Protein AF-A0A7H8N3I0-F1 (afdb_monomer_lite)

Foldseek 3Di:
DQQWFKWFPDPVAFDAAPVRAGDAQQKKWKFPDQDPPTDTFQQKAAPVGHGDRIFTAHRRRGTHMITGHRPNDQWMWIDSPHGTDIIGGPCVVVVVVVCVPDPCNPCPVVVVCVVCPQLDDDVPDDDDDPPPDDSDDDDFDDDDDDDVVAFWPDKAWDPDADPVRHTAIWTAGDPVDGDTDHDDDDGPDDLADDPPDDQAAWSDFDADDDPPGDGQWTAGNVRDIDHPDDDDDPPPPPADEAEECDDDPDDDVNHHYDHDDD

Radius of gyration: 41.06 Å; chains: 1; bounding box: 87×47×114 Å

Structure (mmCIF, N/CA/C/O backbone):
data_AF-A0A7H8N3I0-F1
#
_entry.id   AF-A0A7H8N3I0-F1
#
loop_
_atom_site.group_PDB
_atom_site.id
_atom_site.type_symbol
_atom_site.label_atom_id
_atom_site.label_alt_id
_atom_site.label_comp_id
_atom_site.label_asym_id
_atom_site.label_entity_id
_atom_site.label_seq_id
_atom_site.pdbx_PDB_ins_code
_atom_site.Cartn_x
_atom_site.Cartn_y
_atom_site.Cartn_z
_atom_site.occupancy
_atom_site.B_iso_or_equiv
_atom_site.auth_seq_id
_atom_site.auth_comp_id
_atom_site.auth_asym_id
_atom_site.auth_atom_id
_atom_site.pdbx_PDB_model_num
ATOM 1 N N . MET A 1 1 ? -0.220 2.541 28.110 1.00 49.94 1 MET A N 1
ATOM 2 C CA . MET A 1 1 ? -0.997 1.500 28.812 1.00 49.94 1 MET A CA 1
ATOM 3 C C . MET A 1 1 ? -1.271 0.425 27.781 1.00 49.94 1 MET A C 1
ATOM 5 O O . MET A 1 1 ? -1.518 0.805 26.646 1.00 49.94 1 MET A O 1
ATOM 9 N N . ALA A 1 2 ? -1.130 -0.860 28.112 1.00 55.31 2 ALA A N 1
ATOM 10 C CA . ALA A 1 2 ? -1.587 -1.934 27.220 1.00 55.31 2 ALA A CA 1
ATOM 11 C C . ALA A 1 2 ? -3.051 -1.679 26.803 1.00 55.31 2 ALA A C 1
ATOM 13 O O . ALA A 1 2 ? -3.742 -0.989 27.554 1.00 55.31 2 ALA A O 1
ATOM 14 N N . ASP A 1 3 ? -3.484 -2.189 25.645 1.00 79.94 3 ASP A N 1
ATOM 15 C CA . ASP A 1 3 ? -4.828 -2.024 25.051 1.00 79.94 3 ASP A CA 1
ATOM 16 C C . ASP A 1 3 ? -5.951 -2.506 25.996 1.00 79.94 3 ASP A C 1
ATOM 18 O O . ASP A 1 3 ? -6.555 -3.560 25.815 1.00 79.94 3 ASP A O 1
ATOM 22 N N . ARG A 1 4 ? -6.224 -1.743 27.056 1.00 90.88 4 ARG A N 1
ATOM 23 C CA . ARG A 1 4 ? -7.336 -1.954 27.977 1.00 90.88 4 ARG A CA 1
ATOM 24 C C . ARG A 1 4 ? -8.470 -1.046 27.549 1.00 90.88 4 ARG A C 1
ATOM 26 O O . ARG A 1 4 ? -8.293 0.159 27.389 1.00 90.88 4 ARG A O 1
ATOM 33 N N . ASN A 1 5 ? -9.644 -1.634 27.398 1.00 92.31 5 ASN A N 1
ATOM 34 C CA . ASN A 1 5 ? -10.867 -0.899 27.128 1.00 92.31 5 ASN A CA 1
ATOM 35 C C . ASN A 1 5 ? -11.529 -0.466 28.443 1.00 92.31 5 ASN A C 1
ATOM 37 O O . ASN A 1 5 ? -11.451 -1.187 29.442 1.00 92.31 5 ASN A O 1
ATOM 41 N N . LEU A 1 6 ? -12.179 0.701 28.438 1.00 93.56 6 LEU A N 1
ATOM 42 C CA . LEU A 1 6 ? -12.948 1.184 29.586 1.00 93.56 6 LEU A CA 1
ATOM 43 C C . LEU A 1 6 ? -14.370 0.614 29.530 1.00 93.56 6 LEU A C 1
ATOM 45 O O . LEU A 1 6 ? -14.984 0.571 28.459 1.00 93.56 6 LEU A O 1
ATOM 49 N N . PHE A 1 7 ? -14.879 0.193 30.682 1.00 95.06 7 PHE A N 1
ATOM 50 C CA . PHE A 1 7 ? -16.223 -0.340 30.894 1.00 95.06 7 PHE A CA 1
ATOM 51 C C .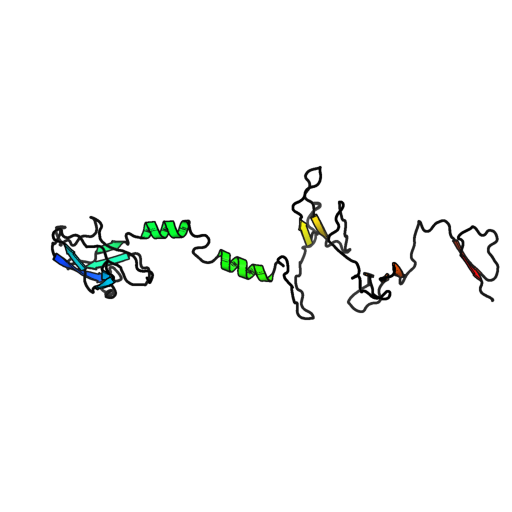 PHE A 1 7 ? -16.873 0.354 32.092 1.00 95.06 7 PHE A C 1
ATOM 53 O O . PHE A 1 7 ? -16.176 0.925 32.931 1.00 95.06 7 PHE A O 1
ATOM 60 N N . GLY A 1 8 ? -18.199 0.265 32.202 1.00 92.81 8 GLY A N 1
ATOM 61 C CA . GLY A 1 8 ? -18.935 0.853 33.319 1.00 92.81 8 GLY A CA 1
ATOM 62 C C . GLY A 1 8 ? -19.053 2.376 33.236 1.00 92.81 8 GLY A C 1
ATOM 63 O O . GLY A 1 8 ? -18.619 3.023 32.278 1.00 92.81 8 GLY A O 1
ATOM 64 N N . GLY A 1 9 ? -19.633 2.965 34.281 1.00 88.75 9 GLY A N 1
ATOM 65 C CA . GLY A 1 9 ? -19.794 4.411 34.400 1.00 88.75 9 GLY A CA 1
ATOM 66 C C . GLY A 1 9 ? -20.964 5.000 33.616 1.00 88.75 9 GLY A C 1
ATOM 67 O O . GLY A 1 9 ? -21.181 6.211 33.694 1.00 88.75 9 GLY A O 1
ATOM 68 N N . THR A 1 10 ? -21.736 4.190 32.884 1.00 88.12 10 THR A N 1
ATOM 69 C CA . THR A 1 10 ? -22.968 4.648 32.236 1.00 88.12 10 THR A CA 1
ATOM 70 C C . THR A 1 10 ? -24.202 4.293 33.075 1.00 88.12 10 THR A C 1
ATOM 72 O O . THR A 1 10 ? -24.177 3.340 33.853 1.00 88.12 10 THR A O 1
ATOM 75 N N . PRO A 1 11 ? -25.334 5.006 32.916 1.00 85.31 11 PRO A N 1
ATOM 76 C CA . PRO A 1 11 ? -26.574 4.684 33.631 1.00 85.31 11 PRO A CA 1
ATOM 77 C C . PRO A 1 11 ? -27.169 3.299 33.329 1.00 85.31 11 PRO A C 1
ATOM 79 O O . PRO A 1 11 ? -28.118 2.909 34.012 1.00 85.31 11 PRO A O 1
ATOM 82 N N . ALA A 1 12 ? -26.664 2.611 32.298 1.00 86.75 12 ALA A N 1
ATOM 83 C CA . ALA A 1 12 ? -27.065 1.264 31.901 1.00 86.75 12 ALA A CA 1
ATOM 84 C C . ALA A 1 12 ? -26.205 0.167 32.557 1.00 86.75 12 ALA A C 1
ATOM 86 O O . ALA A 1 12 ? -26.605 -0.993 32.553 1.00 86.75 12 ALA A O 1
ATOM 87 N N . ASP A 1 13 ? -25.057 0.522 33.140 1.00 92.19 13 ASP A N 1
ATOM 88 C CA . ASP A 1 13 ? -24.141 -0.429 33.769 1.00 92.19 13 ASP A CA 1
ATOM 89 C C . ASP A 1 13 ? -24.498 -0.564 35.251 1.00 92.19 13 ASP A C 1
ATOM 91 O O . ASP A 1 13 ? -23.979 0.156 36.107 1.00 92.19 13 ASP A O 1
ATOM 95 N N . VAL A 1 14 ? -25.445 -1.448 35.554 1.00 92.25 14 VAL A N 1
ATOM 96 C CA . VAL A 1 14 ? -26.049 -1.563 36.886 1.00 92.25 14 VAL A CA 1
ATOM 97 C C . VAL A 1 14 ? -26.010 -2.989 37.422 1.00 92.25 14 VAL A C 1
ATOM 99 O O . VAL A 1 14 ? -26.071 -3.959 36.670 1.00 92.25 14 VAL A O 1
ATOM 102 N N . ALA A 1 15 ? -25.925 -3.106 38.745 1.00 92.88 15 ALA A N 1
ATOM 103 C CA . ALA A 1 15 ? -26.217 -4.345 39.448 1.00 92.88 15 ALA A CA 1
ATOM 104 C C . ALA A 1 15 ? -27.725 -4.427 39.680 1.00 92.88 15 ALA A C 1
ATOM 106 O O . ALA A 1 15 ? -28.295 -3.551 40.333 1.00 92.88 15 ALA A O 1
ATOM 107 N N . GLU A 1 16 ? -28.367 -5.474 39.173 1.00 91.06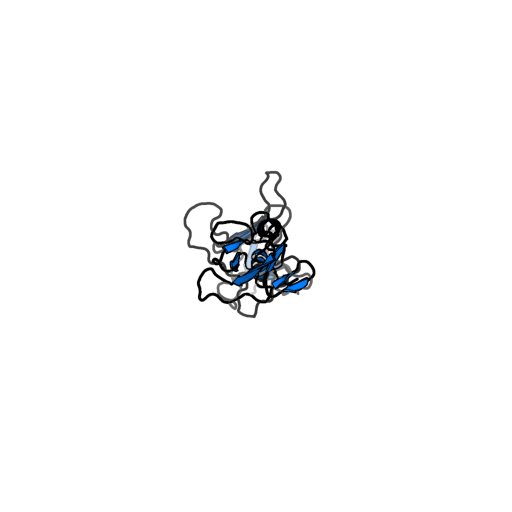 16 GLU A N 1
ATOM 108 C CA . GLU A 1 16 ? -29.805 -5.708 39.317 1.00 91.06 16 GLU A CA 1
ATOM 109 C C . GLU A 1 16 ? -30.072 -7.093 39.906 1.00 91.06 16 GLU A C 1
ATOM 111 O O . GLU A 1 16 ? -29.262 -8.008 39.768 1.00 91.06 16 GLU A O 1
ATOM 116 N N . ASN A 1 17 ? -31.206 -7.236 40.593 1.00 89.19 17 ASN A N 1
ATOM 117 C CA . ASN A 1 17 ? -31.710 -8.530 41.045 1.00 89.19 17 ASN A CA 1
ATOM 118 C C . ASN A 1 17 ? -32.698 -9.142 40.030 1.00 89.19 17 ASN A C 1
ATOM 120 O O . ASN A 1 17 ? -33.019 -8.531 39.014 1.00 89.19 17 ASN A O 1
ATOM 124 N N . GLU A 1 18 ? -33.244 -10.325 40.330 1.00 87.50 18 GLU A N 1
ATOM 125 C CA . GLU A 1 18 ? -34.192 -11.044 39.455 1.00 87.50 18 GLU A CA 1
ATOM 126 C C . GLU A 1 18 ? -3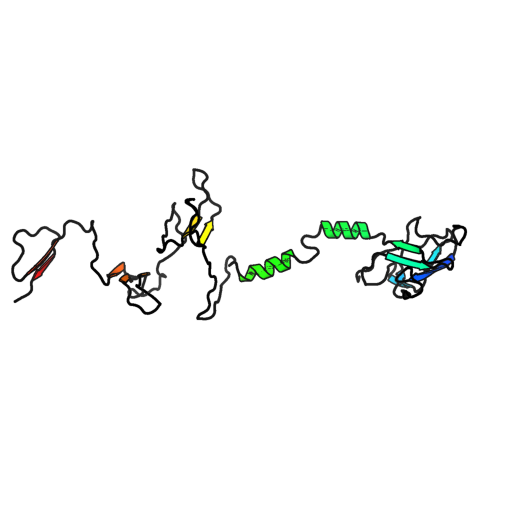5.465 -10.240 39.131 1.00 87.50 18 GLU A C 1
ATOM 128 O O . GLU A 1 18 ? -36.135 -10.503 38.136 1.00 87.50 18 GLU A O 1
ATOM 133 N N . ALA A 1 19 ? -35.804 -9.247 39.959 1.00 89.00 19 ALA A N 1
ATOM 134 C CA . ALA A 1 19 ? -36.950 -8.364 39.762 1.00 89.00 19 ALA A CA 1
ATOM 135 C C . ALA A 1 19 ? -36.608 -7.084 38.969 1.00 89.00 19 ALA A C 1
ATOM 137 O O . ALA A 1 19 ? -37.471 -6.216 38.830 1.00 89.00 19 ALA A O 1
ATOM 138 N N . GLY A 1 20 ? -35.368 -6.934 38.485 1.00 85.75 20 GLY A N 1
ATOM 139 C CA . GLY A 1 20 ? -34.885 -5.728 37.802 1.00 85.75 20 GLY A CA 1
ATOM 140 C C . GLY A 1 20 ? -34.690 -4.530 38.738 1.00 85.75 20 GLY A C 1
ATOM 141 O O . GLY A 1 20 ? -34.668 -3.382 38.299 1.00 85.75 20 GLY A O 1
ATOM 142 N N . VAL A 1 21 ? -34.601 -4.765 40.051 1.00 91.19 21 VAL A N 1
ATOM 143 C CA . VAL A 1 21 ? -34.346 -3.707 41.034 1.00 91.19 21 VAL A CA 1
ATOM 144 C C . VAL A 1 21 ? -32.845 -3.559 41.221 1.00 91.19 21 VAL A C 1
ATOM 146 O O . VAL A 1 21 ? -32.141 -4.544 41.448 1.00 91.19 21 VAL A O 1
ATOM 149 N N . ARG A 1 22 ? -32.368 -2.313 41.180 1.00 92.31 22 ARG A N 1
ATOM 150 C CA . ARG A 1 22 ? -30.960 -1.986 41.407 1.00 92.31 22 ARG A CA 1
ATOM 151 C C . ARG A 1 22 ? -30.507 -2.384 42.809 1.00 92.31 22 ARG A C 1
ATOM 153 O O . ARG A 1 22 ? -31.185 -2.087 43.793 1.00 92.31 22 ARG A O 1
ATOM 160 N N . VAL A 1 23 ? -29.337 -3.005 42.896 1.00 93.50 23 VAL A N 1
ATOM 161 C CA . VAL A 1 23 ? -28.759 -3.521 44.138 1.00 93.50 23 VAL A CA 1
ATOM 162 C C . VAL A 1 23 ? -27.555 -2.673 44.529 1.00 93.50 23 VAL A C 1
ATOM 164 O O . VAL A 1 23 ? -26.465 -2.809 43.975 1.00 93.50 23 VAL A O 1
ATOM 167 N N . ALA A 1 24 ? -27.754 -1.790 45.507 1.00 94.56 24 ALA A N 1
ATOM 168 C CA . ALA A 1 24 ? -26.667 -1.012 46.087 1.00 94.56 24 ALA A CA 1
ATOM 169 C C . ALA A 1 24 ? -25.640 -1.932 46.767 1.00 94.56 24 ALA A C 1
ATOM 171 O O . ALA A 1 24 ? -26.020 -2.843 47.505 1.00 94.56 24 ALA A O 1
ATOM 172 N N . GLY A 1 25 ? -24.346 -1.704 46.521 1.00 94.25 25 GLY A N 1
ATOM 173 C CA . GLY A 1 25 ? -23.274 -2.546 47.068 1.00 94.25 25 GLY A CA 1
ATOM 174 C C . GLY A 1 25 ? -23.206 -3.961 46.483 1.00 94.25 25 GLY A C 1
ATOM 175 O O . GLY A 1 25 ? -22.492 -4.802 47.027 1.00 94.25 25 GLY A O 1
ATOM 176 N N . GLY A 1 26 ? -23.943 -4.245 45.401 1.00 93.69 26 GLY A N 1
ATOM 177 C CA . GLY A 1 26 ? -23.901 -5.537 44.719 1.00 93.69 26 GLY A CA 1
ATOM 178 C C . GLY A 1 26 ? -22.484 -5.875 44.255 1.00 93.69 26 GLY A C 1
ATOM 179 O O . GLY A 1 26 ? -21.819 -5.042 43.636 1.00 93.69 26 GLY A O 1
ATOM 180 N N . VAL A 1 27 ? -22.025 -7.090 44.561 1.00 95.38 27 VAL A N 1
ATOM 181 C CA . VAL A 1 27 ? -20.696 -7.582 44.175 1.00 95.38 27 VAL A CA 1
ATOM 182 C C . VAL A 1 27 ? -20.828 -8.433 42.921 1.00 95.38 27 VAL A C 1
ATOM 184 O O . VAL A 1 27 ? -21.593 -9.394 42.910 1.00 95.38 27 VAL A O 1
ATOM 187 N N . GLY A 1 28 ? -20.097 -8.063 41.873 1.00 94.56 28 GLY A N 1
ATOM 188 C CA . GLY A 1 28 ? -20.135 -8.718 40.572 1.00 94.56 28 GLY A CA 1
ATOM 189 C C . GLY A 1 28 ? -18.813 -9.381 40.210 1.00 94.56 28 GLY A C 1
ATOM 190 O O . GLY A 1 28 ? -17.749 -8.776 40.366 1.00 94.56 28 GLY A O 1
ATOM 191 N N . LEU A 1 29 ? -18.880 -10.603 39.682 1.00 96.12 29 LEU A N 1
ATOM 192 C CA . LEU A 1 29 ? -17.734 -11.279 39.066 1.00 96.12 29 LEU A CA 1
ATOM 193 C C . LEU A 1 29 ? -17.781 -11.104 37.550 1.00 96.12 29 LEU A C 1
ATOM 195 O O . LEU A 1 29 ? -18.860 -11.096 36.957 1.00 96.12 29 LEU A O 1
ATOM 199 N N . VAL A 1 30 ? -16.613 -10.963 36.928 1.00 96.12 30 VAL A N 1
ATOM 200 C CA . VAL A 1 30 ? -16.490 -10.704 35.490 1.00 96.12 30 VAL A CA 1
ATOM 201 C C . VAL A 1 30 ? -16.048 -11.966 34.758 1.00 96.12 30 VAL A C 1
ATOM 203 O O . VAL A 1 30 ? -15.191 -12.698 35.241 1.00 96.12 30 VAL A O 1
ATOM 206 N N . TRP A 1 31 ? -16.611 -12.197 33.580 1.00 96.75 31 TRP A N 1
ATOM 207 C CA . TRP A 1 31 ? -16.485 -13.414 32.789 1.00 96.75 31 TRP A CA 1
ATOM 208 C C . TRP A 1 31 ? -16.204 -13.095 31.321 1.00 96.75 31 TRP A C 1
ATOM 210 O O . TRP A 1 31 ? -16.578 -12.032 30.812 1.00 96.75 31 TRP A O 1
ATOM 220 N N . GLU A 1 32 ? -15.562 -14.038 30.630 1.00 94.75 32 GLU A N 1
ATOM 221 C CA . GLU A 1 32 ? -15.223 -13.906 29.205 1.00 94.75 32 GLU A CA 1
ATOM 222 C C . GLU A 1 32 ? -16.410 -14.099 28.259 1.00 94.75 32 GLU A C 1
ATOM 224 O O . GLU A 1 32 ? -16.330 -13.696 27.102 1.00 94.75 32 GLU A O 1
ATOM 229 N N . GLY A 1 33 ? -17.493 -14.713 28.738 1.00 95.00 33 GLY A N 1
ATOM 230 C CA . GLY A 1 33 ? -18.635 -15.112 27.923 1.00 95.00 33 GLY A CA 1
ATOM 231 C C . GLY A 1 33 ? -19.900 -15.372 28.748 1.00 95.00 33 GLY A C 1
ATOM 232 O O . GLY A 1 33 ? -19.842 -15.450 29.984 1.00 95.00 33 GLY A O 1
ATOM 233 N N . PRO A 1 34 ? -21.064 -15.492 28.086 1.00 94.81 34 PRO A N 1
ATOM 234 C CA . PRO A 1 34 ? -22.338 -15.754 28.748 1.00 94.81 34 PRO A CA 1
ATOM 235 C C . PRO A 1 34 ? -22.492 -17.205 29.221 1.00 94.81 34 PRO A C 1
ATOM 237 O O . PRO A 1 34 ? -23.356 -17.468 30.049 1.00 94.81 34 PRO A O 1
ATOM 240 N N . GLU A 1 35 ? -21.708 -18.146 28.691 1.00 94.69 35 GLU A N 1
ATOM 241 C CA . GLU A 1 35 ? -21.874 -19.578 28.942 1.00 94.69 35 GLU A CA 1
ATOM 242 C C . GLU A 1 35 ? -21.287 -19.991 30.289 1.00 94.69 35 GLU A C 1
ATOM 244 O O . GLU A 1 35 ? -20.200 -19.547 30.640 1.00 94.69 35 GLU A O 1
ATOM 249 N N . ASP A 1 36 ? -21.902 -20.934 31.001 1.00 89.31 36 ASP A N 1
ATOM 250 C CA . ASP A 1 36 ? -21.417 -21.402 32.313 1.00 89.31 36 ASP A CA 1
ATOM 251 C C . ASP A 1 36 ? -19.951 -21.879 32.312 1.00 89.31 36 ASP A C 1
ATOM 253 O O . ASP A 1 36 ? -19.278 -21.822 33.339 1.00 89.31 36 ASP A O 1
ATOM 257 N N . THR A 1 37 ? -19.436 -22.308 31.155 1.00 93.56 37 THR A N 1
ATOM 258 C CA . THR A 1 37 ? -18.044 -22.741 30.960 1.00 93.56 37 THR A CA 1
ATOM 259 C C . THR A 1 37 ? -17.044 -21.603 30.757 1.00 93.56 37 THR A C 1
ATOM 261 O O . THR A 1 37 ? -15.854 -21.885 30.652 1.00 93.56 37 THR A O 1
ATOM 264 N N . ALA A 1 38 ? -17.488 -20.348 30.628 1.00 94.00 38 ALA A N 1
ATOM 265 C CA . ALA A 1 38 ? -16.576 -19.232 30.398 1.00 94.00 38 ALA A CA 1
ATOM 266 C C . ALA A 1 38 ? -15.665 -19.004 31.608 1.00 94.00 38 ALA A C 1
ATOM 268 O O . ALA A 1 38 ? -16.068 -19.201 32.757 1.00 94.00 38 ALA A O 1
ATOM 269 N N . GLU A 1 39 ? -14.444 -18.558 31.339 1.00 95.44 39 GLU A N 1
ATOM 270 C CA . GLU A 1 39 ? -13.462 -18.290 32.380 1.00 95.44 39 GLU A CA 1
ATOM 271 C C . GLU A 1 39 ? -13.750 -16.959 33.082 1.00 95.44 39 GLU A C 1
ATOM 273 O O . GLU A 1 39 ? -14.335 -16.024 32.519 1.00 95.44 39 GLU A O 1
ATOM 278 N N . GLN A 1 40 ? -13.363 -16.882 34.352 1.00 95.06 40 GLN A N 1
ATOM 279 C CA . GLN A 1 40 ? -13.469 -15.647 35.111 1.00 95.06 40 GLN A CA 1
ATOM 280 C C . GLN A 1 40 ? -12.312 -14.717 34.733 1.00 95.06 40 GLN A C 1
ATOM 282 O O . GLN A 1 40 ? -11.144 -15.096 34.796 1.00 95.06 40 GLN A O 1
ATOM 287 N N . VAL A 1 41 ? -12.632 -13.467 34.414 1.00 95.38 41 VAL A N 1
ATOM 288 C CA . VAL A 1 41 ? -11.645 -12.412 34.184 1.00 95.38 41 VAL A CA 1
ATOM 289 C C . VAL A 1 41 ? -11.254 -11.803 35.525 1.00 95.38 41 VAL A C 1
ATOM 291 O O . VAL A 1 41 ? -12.055 -11.124 36.165 1.00 95.38 41 VAL A O 1
ATOM 294 N N . THR A 1 42 ? -10.008 -12.015 35.944 1.00 94.62 42 THR A N 1
ATOM 295 C CA . THR A 1 42 ? -9.474 -11.471 37.207 1.00 94.62 42 THR A CA 1
ATOM 296 C C . THR A 1 42 ? -8.492 -10.317 37.016 1.00 94.62 42 THR A C 1
ATOM 298 O O . THR A 1 42 ? -8.146 -9.655 37.989 1.00 94.62 42 THR A O 1
ATOM 301 N N . ASP A 1 43 ? -8.016 -10.079 35.790 1.00 93.62 43 ASP A N 1
ATOM 302 C CA . ASP A 1 43 ? -7.088 -8.988 35.464 1.00 93.62 43 ASP A CA 1
ATOM 303 C C . ASP A 1 43 ? -7.850 -7.700 35.115 1.00 93.62 43 ASP A C 1
ATOM 305 O O . ASP A 1 43 ? -7.902 -7.261 33.962 1.00 93.62 43 ASP A O 1
ATOM 309 N N . LEU A 1 44 ? -8.476 -7.110 36.131 1.00 94.75 44 LEU A N 1
ATOM 310 C CA . LEU A 1 44 ? -9.207 -5.850 36.032 1.00 94.75 44 LEU A CA 1
ATOM 311 C C . LEU A 1 44 ? -8.494 -4.769 36.835 1.00 94.75 44 LEU A C 1
ATOM 313 O O . LEU A 1 44 ? -7.759 -5.049 37.784 1.00 94.75 44 LEU A O 1
ATOM 317 N N . VAL A 1 45 ? -8.721 -3.513 36.463 1.00 95.88 45 VAL A N 1
ATOM 318 C CA . VAL A 1 45 ? -8.059 -2.373 37.096 1.00 95.88 45 VAL A CA 1
ATOM 319 C C . VAL A 1 45 ? -9.058 -1.232 37.272 1.00 95.88 45 VAL A C 1
ATOM 321 O O . VAL A 1 45 ? -9.847 -0.955 36.374 1.00 95.88 45 VAL A O 1
ATOM 324 N N . ASP A 1 46 ? -9.047 -0.554 38.416 1.00 94.56 46 ASP A N 1
ATOM 325 C CA . ASP A 1 46 ? -9.838 0.662 38.611 1.00 94.56 46 ASP A CA 1
ATOM 326 C C . ASP A 1 46 ? -9.316 1.829 37.745 1.00 94.56 46 ASP A C 1
ATOM 328 O O . ASP A 1 46 ? -8.241 1.764 37.144 1.00 94.56 46 ASP A O 1
ATOM 332 N N . VAL A 1 47 ? -10.052 2.943 37.688 1.00 92.56 47 VAL A N 1
ATOM 333 C CA . VAL A 1 47 ? -9.635 4.135 36.916 1.00 92.56 47 VAL A CA 1
ATOM 334 C C . VAL A 1 47 ? -8.292 4.736 37.347 1.00 92.56 47 VAL A C 1
ATOM 336 O O . VAL A 1 47 ? -7.687 5.473 36.569 1.00 92.56 47 VAL A O 1
ATOM 339 N N . SER A 1 48 ? -7.821 4.430 38.557 1.00 93.75 48 SER A N 1
ATOM 340 C CA . SER A 1 48 ? -6.557 4.922 39.114 1.00 93.75 48 SER A CA 1
ATOM 341 C C . SER A 1 48 ? -5.371 4.001 38.812 1.00 93.75 48 SER A C 1
ATOM 343 O O . SER A 1 48 ? -4.233 4.367 39.106 1.00 93.75 48 SER A O 1
ATOM 345 N N . GLY A 1 49 ? -5.601 2.823 38.225 1.00 90.94 49 GLY A N 1
ATOM 346 C CA . GLY A 1 49 ? -4.551 1.841 37.968 1.00 90.94 49 GLY A CA 1
ATOM 347 C C . GLY A 1 49 ? -4.411 0.760 39.049 1.00 90.94 49 GLY A C 1
ATOM 348 O O . GLY A 1 49 ? -3.485 -0.047 38.969 1.00 90.94 49 GLY A O 1
ATOM 349 N N . THR A 1 50 ? -5.299 0.715 40.046 1.00 95.00 50 THR A N 1
ATOM 350 C CA . THR A 1 50 ? -5.274 -0.296 41.112 1.00 95.00 50 THR A CA 1
ATOM 351 C C . THR A 1 50 ? -5.926 -1.592 40.633 1.00 95.00 50 THR A C 1
ATOM 353 O O . THR A 1 50 ? -7.063 -1.548 40.163 1.00 95.00 50 THR A O 1
ATOM 356 N N . PRO A 1 51 ? -5.274 -2.759 40.772 1.00 95.50 51 PRO A N 1
ATOM 357 C CA . PRO A 1 51 ? -5.897 -4.037 40.446 1.00 95.50 51 PRO A CA 1
ATOM 358 C C . PRO A 1 51 ? -7.164 -4.295 41.269 1.00 95.50 51 PRO A C 1
ATOM 360 O O . PRO A 1 51 ? -7.174 -4.097 42.485 1.00 95.50 51 PRO A O 1
ATOM 363 N N . ILE A 1 52 ? -8.207 -4.790 40.607 1.00 95.44 52 ILE A N 1
ATOM 364 C CA . ILE A 1 52 ? -9.463 -5.241 41.216 1.00 95.44 52 ILE A CA 1
ATOM 365 C C . ILE A 1 52 ? -9.800 -6.639 40.687 1.00 95.44 52 ILE A C 1
ATOM 367 O O . ILE A 1 52 ? -9.452 -6.986 39.565 1.00 95.44 52 ILE A O 1
ATOM 371 N N . THR A 1 53 ? -10.476 -7.460 41.487 1.00 92.19 53 THR A N 1
ATOM 372 C CA . THR A 1 53 ? -10.877 -8.831 41.099 1.00 92.19 53 THR A CA 1
ATOM 373 C C . THR A 1 53 ? -12.391 -9.019 41.039 1.00 92.19 53 THR A C 1
ATOM 375 O O . THR A 1 53 ? -12.878 -10.043 40.564 1.00 92.19 53 THR A O 1
ATOM 378 N N . GLN A 1 54 ? -13.133 -8.026 41.523 1.00 92.94 54 GLN A N 1
ATOM 379 C CA . GLN A 1 54 ? -14.587 -7.986 41.559 1.00 92.94 54 GLN A CA 1
ATOM 380 C C . GLN A 1 54 ? -15.049 -6.541 41.390 1.00 92.94 54 GLN A C 1
ATOM 382 O O . GLN A 1 54 ? -14.330 -5.601 41.741 1.00 92.94 54 GLN A O 1
ATOM 387 N N . LEU A 1 55 ? -16.260 -6.377 40.879 1.00 94.94 55 LEU A N 1
ATOM 388 C CA . LEU A 1 55 ? -16.914 -5.084 40.758 1.00 94.94 55 LEU A CA 1
ATOM 389 C C . LEU A 1 55 ? -17.839 -4.878 41.952 1.00 94.94 55 LEU A C 1
ATOM 391 O O . LEU A 1 55 ? -18.459 -5.826 42.427 1.00 94.94 55 LEU A O 1
ATOM 395 N N . VAL A 1 56 ? -17.946 -3.642 42.427 1.00 95.19 56 VAL A N 1
ATOM 396 C CA . VAL A 1 56 ? -18.882 -3.277 43.493 1.00 95.19 56 VAL A CA 1
ATOM 397 C C . VAL A 1 56 ? -19.725 -2.117 42.996 1.00 95.19 56 VAL A C 1
ATOM 399 O O . VAL A 1 56 ? -19.186 -1.081 42.602 1.00 95.19 56 VAL A O 1
ATOM 402 N N . ALA A 1 57 ? -21.040 -2.307 42.981 1.00 94.25 57 ALA A N 1
ATOM 403 C CA . ALA A 1 57 ? -21.973 -1.255 42.618 1.00 94.25 57 ALA A CA 1
ATOM 404 C C . ALA A 1 57 ? -22.067 -0.197 43.728 1.00 94.25 57 ALA A C 1
ATOM 406 O O . ALA A 1 57 ? -21.990 -0.512 44.917 1.00 94.25 57 ALA A O 1
ATOM 407 N N . ASP A 1 58 ? -22.249 1.061 43.342 1.00 92.94 58 ASP A N 1
ATOM 408 C CA . ASP A 1 58 ? -22.382 2.180 44.272 1.00 92.94 58 ASP A CA 1
ATOM 409 C C . ASP A 1 58 ? -23.729 2.170 45.030 1.00 92.94 58 ASP A C 1
ATOM 411 O O . ASP A 1 58 ? -24.543 1.250 44.914 1.00 92.94 58 ASP A O 1
ATOM 415 N N . GLU A 1 59 ? -24.000 3.222 45.809 1.00 94.19 59 GLU A N 1
ATOM 416 C CA . GLU A 1 59 ? -25.255 3.387 46.563 1.00 94.19 59 GLU A CA 1
ATOM 417 C C . GLU A 1 59 ? -26.516 3.430 45.679 1.00 94.19 59 GLU A C 1
ATOM 419 O O . GLU A 1 59 ? -27.633 3.276 46.172 1.00 94.19 59 GLU A O 1
ATOM 424 N N . ARG A 1 60 ? -26.360 3.649 44.371 1.00 91.81 60 ARG A N 1
ATOM 425 C CA . ARG A 1 60 ? -27.440 3.693 43.378 1.00 91.81 60 ARG A CA 1
ATOM 426 C C . ARG A 1 60 ? -27.524 2.403 42.562 1.00 91.81 60 ARG A C 1
ATOM 428 O O . ARG A 1 60 ? -28.355 2.332 41.652 1.00 91.81 60 ARG A O 1
ATOM 435 N N . GLY A 1 61 ? -26.682 1.415 42.865 1.00 92.25 61 GLY A N 1
ATOM 436 C CA . GLY A 1 61 ? -26.551 0.175 42.109 1.00 92.25 61 GLY A CA 1
ATOM 437 C C . GLY A 1 61 ? -25.876 0.362 40.749 1.00 92.25 61 GLY A C 1
ATOM 438 O O . GLY A 1 61 ? -26.077 -0.469 39.871 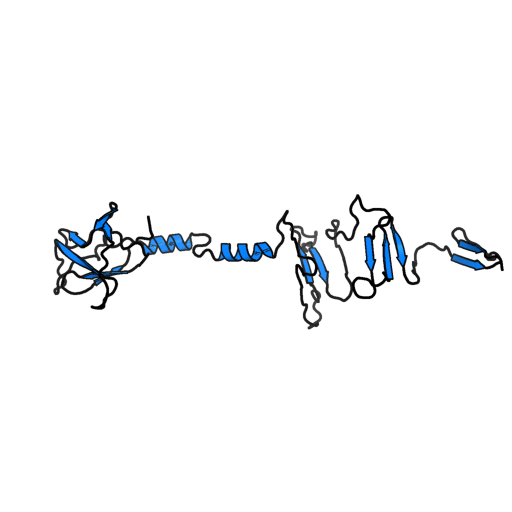1.00 92.25 61 GLY A O 1
ATOM 439 N N . VAL A 1 62 ? -25.117 1.443 40.546 1.00 94.25 62 VAL A N 1
ATOM 440 C CA . VAL A 1 62 ? -24.380 1.729 39.305 1.00 94.25 62 VAL A CA 1
ATOM 441 C C . VAL A 1 62 ? -22.933 1.273 39.450 1.00 94.25 62 VAL A C 1
ATOM 443 O O . VAL A 1 62 ? -22.316 1.431 40.503 1.00 94.25 62 VAL A O 1
ATOM 446 N N . LEU A 1 63 ? -22.372 0.719 38.381 1.00 94.25 63 LEU A N 1
ATOM 447 C CA . LEU A 1 63 ? -20.967 0.345 38.334 1.00 94.25 63 LEU A CA 1
ATOM 448 C C . LEU A 1 63 ? -20.098 1.562 38.038 1.00 94.25 63 LEU A C 1
ATOM 450 O O . LEU A 1 63 ? -20.281 2.250 37.031 1.00 94.25 63 LEU A O 1
ATOM 454 N N . ALA A 1 64 ? -19.111 1.793 38.902 1.00 93.81 64 ALA A N 1
ATOM 455 C CA . ALA A 1 64 ? -18.053 2.748 38.618 1.00 93.81 64 ALA A CA 1
ATOM 456 C C . ALA A 1 64 ? -17.276 2.326 37.351 1.00 93.81 64 ALA A C 1
ATOM 458 O O . ALA A 1 64 ? -17.187 1.129 37.061 1.00 93.81 64 ALA A O 1
ATOM 459 N N . PRO A 1 65 ? -16.701 3.280 36.598 1.00 95.00 65 PRO A N 1
ATOM 460 C CA . PRO A 1 65 ? -15.856 2.939 35.466 1.00 95.00 65 PRO A CA 1
ATOM 461 C C . PRO A 1 65 ? -14.646 2.103 35.905 1.00 95.00 65 PRO A C 1
ATOM 463 O O . PRO A 1 65 ? -14.092 2.315 36.985 1.00 95.00 65 PRO A O 1
ATOM 466 N N . PHE A 1 66 ? -14.212 1.180 35.053 1.00 95.19 66 PHE A N 1
ATOM 467 C CA . PHE A 1 66 ? -13.028 0.351 35.273 1.00 95.19 66 PHE A CA 1
ATOM 468 C C . PHE A 1 66 ? -12.399 -0.069 33.940 1.00 95.19 66 PHE A C 1
ATOM 470 O O . PHE A 1 66 ? -13.052 -0.086 32.894 1.00 95.19 66 PHE A O 1
ATOM 477 N N . TRP A 1 67 ? -11.119 -0.419 33.977 1.00 95.25 67 TRP A N 1
ATOM 478 C CA . TRP A 1 67 ? -10.375 -0.945 32.842 1.00 95.25 67 TRP A CA 1
ATOM 479 C C . TRP A 1 67 ? -10.455 -2.472 32.806 1.00 95.25 67 TRP A C 1
ATOM 481 O O . TRP A 1 67 ? -10.142 -3.152 33.788 1.00 95.25 67 TRP A O 1
ATOM 491 N N . GLY A 1 68 ? -10.847 -3.005 31.649 1.00 94.31 68 GLY A N 1
ATOM 492 C CA . GLY A 1 68 ? -10.849 -4.440 31.371 1.00 94.31 68 GLY A CA 1
ATOM 493 C C . GLY A 1 68 ? -9.439 -5.025 31.196 1.00 94.31 68 GLY A C 1
ATOM 494 O O . GLY A 1 68 ? -8.442 -4.318 31.390 1.00 94.31 68 GLY A O 1
ATOM 495 N N . PRO A 1 69 ? -9.336 -6.312 30.823 1.00 93.19 69 PRO A N 1
ATOM 496 C CA . PRO A 1 69 ? -8.057 -6.985 30.604 1.00 93.19 69 PRO A CA 1
ATOM 497 C C . PRO A 1 69 ? -7.254 -6.367 29.439 1.00 93.19 69 PRO A C 1
ATOM 499 O O . PRO A 1 69 ? -7.819 -5.676 28.586 1.00 93.19 69 PRO A O 1
ATOM 502 N N . PRO A 1 70 ? -5.922 -6.571 29.397 1.00 91.00 70 PRO A N 1
ATOM 503 C CA . PRO A 1 70 ? -5.010 -5.953 28.431 1.00 91.00 70 PRO A CA 1
ATOM 504 C C . PRO A 1 70 ? -4.973 -6.705 27.091 1.00 91.00 70 PRO A C 1
ATOM 506 O O . PRO A 1 70 ? -3.901 -6.981 26.557 1.00 91.00 70 PRO A O 1
ATOM 509 N N . ASP A 1 71 ? -6.137 -7.060 26.561 1.00 87.56 71 ASP A N 1
ATOM 510 C CA . ASP A 1 71 ? -6.295 -7.841 25.329 1.00 87.56 71 ASP A CA 1
ATOM 511 C C . ASP A 1 71 ? -7.245 -7.187 24.314 1.00 87.56 71 ASP A C 1
ATOM 513 O O . ASP A 1 71 ? -7.592 -7.782 23.294 1.00 87.56 71 ASP A O 1
ATOM 517 N N . GLY A 1 72 ? -7.675 -5.953 24.584 1.00 85.81 72 GLY A N 1
ATOM 518 C CA . GLY A 1 72 ? -8.483 -5.157 23.672 1.00 85.81 72 GLY A CA 1
ATOM 519 C C . GLY A 1 72 ? -9.924 -5.632 23.482 1.00 85.81 72 GLY A C 1
ATOM 520 O O . GLY A 1 72 ? -10.589 -5.086 22.593 1.00 85.81 72 GLY A O 1
ATOM 521 N N . ARG A 1 73 ? -10.430 -6.589 24.280 1.00 89.38 73 ARG A N 1
ATOM 522 C CA . ARG A 1 73 ? -11.806 -7.101 24.147 1.00 89.38 73 ARG A CA 1
ATOM 523 C C . ARG A 1 73 ? -12.849 -6.013 24.390 1.00 89.38 73 ARG A C 1
ATOM 525 O O . ARG A 1 73 ? -12.721 -5.201 25.303 1.00 89.38 73 ARG A O 1
ATOM 532 N N . GLU A 1 74 ? -13.898 -5.987 23.575 1.00 91.56 74 GLU A N 1
ATOM 533 C CA . GLU A 1 74 ? -14.910 -4.913 23.581 1.00 91.56 74 GLU A CA 1
ATOM 534 C C . GLU A 1 74 ? -16.164 -5.247 24.397 1.00 91.56 74 GLU A C 1
ATOM 536 O O . GLU A 1 74 ? -17.011 -4.380 24.625 1.00 91.56 74 GLU A O 1
ATOM 541 N N . ALA A 1 75 ? -16.277 -6.495 24.848 1.00 93.94 75 ALA A N 1
ATOM 542 C CA . ALA A 1 75 ? -17.378 -6.980 25.660 1.00 93.94 75 ALA A CA 1
ATOM 543 C C . ALA A 1 75 ? -16.869 -7.803 26.844 1.00 93.94 75 ALA A C 1
ATOM 545 O O . ALA A 1 75 ? -15.879 -8.526 26.736 1.00 93.94 75 ALA A O 1
ATOM 546 N N . LEU A 1 76 ? -17.585 -7.686 27.955 1.00 95.00 76 LEU A N 1
ATOM 547 C CA . LEU A 1 76 ? -17.400 -8.461 29.176 1.00 95.00 76 LEU A CA 1
ATOM 548 C C . LEU A 1 76 ? -18.765 -8.914 29.682 1.00 95.00 76 LEU A C 1
ATOM 550 O O . LEU A 1 76 ? -19.779 -8.294 29.363 1.00 95.00 76 LEU A O 1
ATOM 554 N N . TRP A 1 77 ? -18.797 -9.964 30.494 1.00 95.56 77 TRP A N 1
ATOM 555 C CA . TRP A 1 77 ? -20.019 -10.428 31.141 1.00 95.56 77 TRP A CA 1
ATOM 556 C C . TRP A 1 77 ? -19.878 -10.296 32.645 1.00 95.56 77 TRP A C 1
ATOM 558 O O . TRP A 1 77 ? -18.880 -10.731 33.200 1.00 95.56 77 TRP A O 1
ATOM 568 N N . VAL A 1 78 ? -20.853 -9.689 33.310 1.00 94.69 78 VAL A N 1
ATOM 569 C CA . VAL A 1 78 ? -20.828 -9.495 34.761 1.00 94.69 78 VAL A CA 1
ATOM 570 C C . VAL A 1 78 ? -21.989 -10.235 35.392 1.00 94.69 78 VAL A C 1
ATOM 572 O O . VAL A 1 78 ? -23.117 -10.136 34.915 1.00 94.69 78 VAL A O 1
ATOM 575 N N . ASP A 1 79 ? -21.700 -10.975 36.454 1.00 94.19 79 ASP A N 1
ATOM 576 C CA . ASP A 1 79 ? -22.683 -11.727 37.223 1.00 94.19 79 ASP A CA 1
ATOM 577 C C . ASP A 1 79 ? -22.786 -11.178 38.647 1.00 94.19 79 ASP A C 1
ATOM 579 O O . ASP A 1 79 ? -21.810 -11.227 39.397 1.00 94.19 79 ASP A O 1
ATOM 583 N N . PHE A 1 80 ? -23.969 -10.674 39.005 1.00 92.62 80 PHE A N 1
ATOM 584 C CA . PHE A 1 80 ? -24.319 -10.196 40.352 1.00 92.62 80 PHE A CA 1
ATOM 585 C C . PHE A 1 80 ? -25.109 -11.231 41.174 1.00 92.62 80 PHE A C 1
ATOM 587 O O . PHE A 1 80 ? -25.712 -10.888 42.189 1.00 92.62 80 PHE A O 1
ATOM 594 N N . GLY A 1 81 ? -25.131 -12.494 40.737 1.00 88.19 81 GLY A N 1
ATOM 595 C CA . GLY A 1 81 ? -25.829 -13.604 41.390 1.00 88.19 81 GLY A CA 1
ATOM 596 C C . GLY A 1 81 ? -27.184 -13.958 40.775 1.00 88.19 81 GLY A C 1
ATOM 597 O O . GLY A 1 81 ? -27.855 -14.851 41.284 1.00 88.19 81 GLY A O 1
ATOM 598 N N . VAL A 1 82 ? -27.588 -13.280 39.696 1.00 87.00 82 VAL A N 1
ATOM 599 C CA . VAL A 1 82 ? -28.864 -13.513 38.986 1.00 87.00 82 VAL A CA 1
ATOM 600 C C . VAL A 1 82 ? -28.669 -13.913 37.523 1.00 87.00 82 VAL A C 1
ATOM 602 O O . VAL A 1 82 ? -29.640 -14.142 36.805 1.00 87.00 82 VAL A O 1
ATOM 605 N N . GLY A 1 83 ? -27.414 -13.999 37.078 1.00 88.19 83 GLY A N 1
ATOM 606 C CA . GLY A 1 83 ? -27.044 -14.305 35.705 1.00 88.19 83 GLY A CA 1
ATOM 607 C C . GLY A 1 83 ? -26.071 -13.289 35.115 1.00 88.19 83 GLY A C 1
ATOM 608 O O . GLY A 1 83 ? -25.855 -12.194 35.638 1.00 88.19 83 GLY A O 1
ATOM 609 N N . ARG A 1 84 ? -25.479 -13.672 33.983 1.00 92.12 84 ARG A N 1
ATOM 610 C CA . ARG A 1 84 ? -24.436 -12.904 33.300 1.00 92.12 84 ARG A CA 1
ATOM 611 C C . ARG A 1 84 ? -25.023 -11.858 32.360 1.00 92.12 84 ARG A C 1
ATOM 613 O O . ARG A 1 84 ? -25.632 -12.192 31.345 1.00 92.12 84 ARG A O 1
ATOM 620 N N . MET A 1 85 ? -24.763 -10.589 32.652 1.00 90.88 85 MET A N 1
ATOM 621 C CA . MET A 1 85 ? -25.144 -9.451 31.817 1.00 90.88 85 MET A CA 1
ATOM 622 C C . MET A 1 85 ? -23.959 -8.937 31.006 1.00 90.88 85 MET A C 1
ATOM 624 O O . MET A 1 85 ? -22.855 -8.790 31.524 1.00 90.88 85 MET A O 1
ATOM 628 N N . LYS A 1 86 ? -24.187 -8.641 29.724 1.00 93.69 86 LYS A N 1
ATOM 629 C CA . LYS A 1 86 ? -23.144 -8.129 28.832 1.00 93.69 86 LYS A CA 1
ATOM 630 C C . LYS A 1 86 ? -22.897 -6.639 29.086 1.00 93.69 86 LYS A C 1
ATOM 632 O O . LYS A 1 86 ? -23.789 -5.825 28.869 1.00 93.69 86 LYS A O 1
ATOM 637 N N . LEU A 1 87 ? -21.663 -6.285 29.426 1.00 93.69 87 LEU A N 1
ATOM 638 C CA . LEU A 1 87 ? -21.139 -4.924 29.372 1.00 93.69 87 LEU A CA 1
ATOM 639 C C . LEU A 1 87 ? -20.406 -4.702 28.052 1.00 93.69 87 LEU A C 1
ATOM 641 O O . LEU A 1 87 ? -19.665 -5.564 27.579 1.00 93.69 87 LEU A O 1
ATOM 645 N N . THR A 1 88 ? -20.601 -3.526 27.463 1.00 93.38 88 THR A N 1
ATOM 646 C CA . THR A 1 88 ? -19.903 -3.103 26.243 1.00 93.38 88 THR A CA 1
ATOM 647 C C . THR A 1 88 ? -18.981 -1.944 26.585 1.00 93.38 88 THR A C 1
ATOM 649 O O . THR A 1 88 ? -19.338 -1.087 27.391 1.00 93.38 88 THR A O 1
ATOM 652 N N . SER A 1 89 ? -17.789 -1.918 25.997 1.00 92.94 89 SER A N 1
ATOM 653 C CA . SER A 1 89 ? -16.836 -0.849 26.273 1.00 92.94 89 SER A CA 1
ATOM 654 C C . SER A 1 89 ? -17.378 0.524 25.853 1.00 92.94 89 SER A C 1
ATOM 656 O O . SER A 1 89 ? -17.917 0.693 24.757 1.00 92.94 89 SER A O 1
ATOM 658 N N . CYS A 1 90 ? -17.176 1.532 26.703 1.00 89.69 90 CYS A N 1
ATOM 659 C CA . CYS A 1 90 ? -17.561 2.914 26.421 1.00 89.69 90 CYS A CA 1
ATOM 660 C C . CYS A 1 90 ? -16.531 3.673 25.560 1.00 89.69 90 CYS A C 1
ATOM 662 O O . CYS A 1 90 ? -16.827 4.762 25.074 1.00 89.69 90 CYS A O 1
ATOM 664 N N . THR A 1 91 ? -15.363 3.081 25.286 1.00 87.19 91 THR A N 1
ATOM 665 C CA . THR A 1 91 ? -14.295 3.672 24.455 1.00 87.19 91 THR A CA 1
ATOM 666 C C . THR A 1 91 ? -14.315 3.205 22.992 1.00 87.19 91 THR A C 1
ATOM 668 O O . THR A 1 91 ? -13.459 3.612 22.208 1.00 87.19 91 THR A O 1
ATOM 671 N N . ILE A 1 92 ? -15.292 2.384 22.576 1.00 81.00 92 ILE A N 1
ATOM 672 C CA . ILE A 1 92 ? -15.392 1.871 21.190 1.00 81.00 92 ILE A CA 1
ATOM 673 C C . ILE A 1 92 ? -15.506 3.015 20.175 1.00 81.00 92 ILE A C 1
ATOM 675 O O . ILE A 1 92 ? -14.832 3.005 19.147 1.00 81.00 92 ILE A O 1
ATOM 679 N N . GLY A 1 93 ? -16.323 4.033 20.465 1.00 79.94 93 GLY A N 1
ATOM 680 C CA . GLY A 1 93 ? -16.494 5.182 19.569 1.00 79.94 93 GLY A CA 1
ATOM 681 C C . GLY A 1 93 ? -15.211 5.999 19.393 1.00 79.94 93 GLY A C 1
ATOM 682 O O . GLY A 1 93 ? -14.887 6.417 18.281 1.00 79.94 93 GLY A O 1
ATOM 683 N N . GLU A 1 94 ? -14.446 6.181 20.470 1.00 79.56 94 GLU A N 1
ATOM 684 C CA . GLU A 1 94 ? -13.154 6.874 20.439 1.00 79.56 94 GLU A CA 1
ATOM 685 C C . GLU A 1 94 ? -12.113 6.076 19.650 1.00 79.56 94 GLU A C 1
ATOM 687 O O . GLU A 1 94 ? -11.395 6.650 18.830 1.00 79.56 94 GLU A O 1
ATOM 692 N N . ARG A 1 95 ? -12.085 4.747 19.817 1.00 76.31 95 ARG A N 1
ATOM 693 C CA . ARG A 1 95 ? -11.227 3.853 19.029 1.00 76.31 95 ARG A CA 1
ATOM 694 C C . ARG A 1 95 ? -11.597 3.858 17.553 1.00 76.31 95 ARG A C 1
ATOM 696 O O . ARG A 1 95 ? -10.702 3.988 16.726 1.00 76.31 95 ARG A O 1
ATOM 703 N N . LEU A 1 96 ? -12.883 3.776 17.208 1.00 80.62 96 LEU A N 1
ATOM 704 C CA . LEU A 1 96 ? -13.337 3.865 15.819 1.00 80.62 96 LEU A CA 1
ATOM 705 C C . LEU A 1 96 ? -12.915 5.198 15.192 1.00 80.62 96 LEU A C 1
ATOM 707 O O . LEU A 1 96 ? -12.398 5.220 14.079 1.00 80.62 96 LEU A O 1
ATOM 711 N N . LYS A 1 97 ? -13.082 6.309 15.914 1.00 81.25 97 LYS A N 1
ATOM 712 C CA . LYS A 1 97 ? -12.633 7.623 15.449 1.00 81.25 97 LYS A CA 1
ATOM 713 C C . LYS A 1 97 ? -11.117 7.662 15.242 1.00 81.25 97 LYS A C 1
ATOM 715 O O . LYS A 1 97 ? -10.672 8.053 14.167 1.00 81.25 97 LYS A O 1
ATOM 720 N N . ALA A 1 98 ? -10.334 7.207 16.220 1.00 78.75 98 ALA A N 1
ATOM 721 C CA . ALA A 1 98 ? -8.880 7.132 16.100 1.00 78.75 98 ALA A CA 1
ATOM 722 C C . ALA A 1 98 ? -8.455 6.258 14.907 1.00 78.75 98 ALA A C 1
ATOM 724 O O . ALA A 1 98 ? -7.541 6.612 14.169 1.00 78.75 98 ALA A O 1
ATOM 725 N N . HIS A 1 99 ? -9.166 5.156 14.673 1.00 81.69 99 HIS A N 1
ATOM 726 C CA . HIS A 1 99 ? -8.939 4.251 13.554 1.00 81.69 99 HIS A CA 1
ATOM 727 C C . HIS A 1 99 ? -9.260 4.891 12.192 1.00 81.69 99 HIS A C 1
ATOM 729 O O . HIS A 1 99 ? -8.589 4.604 11.205 1.00 81.69 99 HIS A O 1
ATOM 735 N N . LEU A 1 100 ? -10.273 5.759 12.118 1.00 80.62 100 LEU A N 1
ATOM 736 C CA . LEU A 1 100 ? -10.627 6.502 10.902 1.00 80.62 100 LEU A CA 1
ATOM 737 C C . LEU A 1 100 ? -9.667 7.666 10.613 1.00 80.62 100 LEU A C 1
ATOM 739 O O . LEU A 1 100 ? -9.453 8.007 9.452 1.00 80.62 100 LEU A O 1
ATOM 743 N N . GLU A 1 101 ? -9.106 8.284 11.653 1.00 85.69 101 GLU A N 1
ATOM 744 C CA . GLU A 1 101 ? -8.192 9.429 11.535 1.00 85.69 101 GLU A CA 1
ATOM 745 C C . GLU A 1 101 ? -6.726 9.008 11.324 1.00 85.69 101 GLU A C 1
ATOM 747 O O . GLU A 1 101 ? -5.911 9.803 10.849 1.00 85.69 101 GLU A O 1
ATOM 752 N N . GLN A 1 102 ? -6.369 7.761 11.644 1.00 81.38 102 GLN A N 1
ATOM 753 C CA . GLN A 1 102 ? -5.026 7.235 11.416 1.00 81.38 102 GLN A CA 1
ATOM 754 C C . GLN A 1 102 ? -4.724 7.039 9.925 1.00 81.38 102 GLN A C 1
ATOM 756 O O . GLN A 1 102 ? -5.524 6.517 9.151 1.00 81.38 102 GLN A O 1
ATOM 761 N N . PHE A 1 103 ? -3.507 7.420 9.525 1.00 78.12 103 PHE A N 1
ATOM 762 C CA . PHE A 1 103 ? -3.047 7.314 8.138 1.00 78.12 103 PHE A CA 1
ATOM 763 C C . PHE A 1 103 ? -3.006 5.863 7.627 1.00 78.12 103 PHE A C 1
ATOM 765 O O . PHE A 1 103 ? -3.272 5.625 6.444 1.00 78.12 103 PHE A O 1
ATOM 772 N N . ASP A 1 104 ? -2.673 4.911 8.503 1.00 77.31 104 ASP A N 1
ATOM 773 C CA . ASP A 1 104 ? -2.540 3.488 8.182 1.00 77.31 104 ASP A CA 1
ATOM 774 C C . ASP A 1 104 ? -2.734 2.604 9.435 1.00 77.31 104 ASP A C 1
ATOM 776 O O . ASP A 1 104 ? -1.766 2.064 9.971 1.00 77.31 104 ASP A O 1
ATOM 780 N N . PRO A 1 105 ? -3.975 2.461 9.936 1.00 71.38 105 PRO A N 1
ATOM 781 C CA . PRO A 1 105 ? -4.276 1.768 11.199 1.00 71.38 105 PRO A CA 1
ATOM 782 C C . PRO A 1 105 ? -3.967 0.261 11.176 1.00 71.38 105 PRO A C 1
ATOM 784 O O . PRO A 1 105 ? -3.944 -0.392 12.216 1.00 71.38 105 PRO A O 1
ATOM 787 N N . HIS A 1 106 ? -3.721 -0.298 9.990 1.00 77.19 106 HIS A N 1
ATOM 788 C CA . HIS A 1 106 ? -3.393 -1.709 9.788 1.00 77.19 106 HIS A CA 1
ATOM 789 C C . HIS A 1 106 ? -2.008 -1.923 9.161 1.00 77.19 106 HIS A C 1
ATOM 791 O O . HIS A 1 106 ? -1.717 -3.029 8.709 1.00 77.19 106 HIS A O 1
ATOM 797 N N . SER A 1 107 ? -1.173 -0.879 9.072 1.00 71.88 107 SER A N 1
ATOM 798 C CA . SER A 1 107 ? 0.166 -0.935 8.449 1.00 71.88 107 SER A CA 1
ATOM 799 C C . SER A 1 107 ? 0.181 -1.456 6.997 1.00 71.88 107 SER A C 1
ATOM 801 O O . SER A 1 107 ? 1.211 -1.883 6.476 1.00 71.88 107 SER A O 1
ATOM 803 N N . SER A 1 108 ? -0.968 -1.425 6.324 1.00 76.69 108 SER A N 1
ATOM 804 C CA . SER A 1 108 ? -1.184 -1.951 4.975 1.00 76.69 108 SER A CA 1
ATOM 805 C C . SER A 1 108 ? -0.506 -1.107 3.894 1.00 76.69 108 SER A C 1
ATOM 807 O O . SER A 1 108 ? 0.011 -1.641 2.907 1.00 76.69 108 SER A O 1
ATOM 809 N N . LYS A 1 109 ? -0.460 0.215 4.088 1.00 71.44 109 LYS A N 1
ATOM 810 C CA . LYS A 1 109 ? 0.221 1.151 3.188 1.00 71.44 109 LYS A CA 1
ATOM 811 C C . LYS A 1 109 ? 1.722 1.073 3.3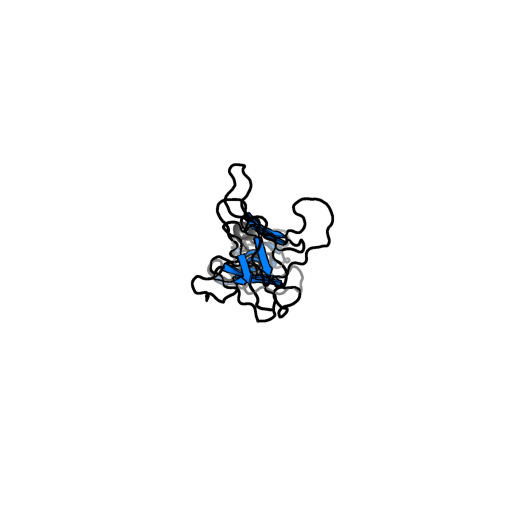89 1.00 71.44 109 LYS A C 1
ATOM 813 O O . LYS A 1 109 ? 2.439 0.976 2.403 1.00 71.44 109 LYS A O 1
ATOM 818 N N . GLN A 1 110 ? 2.182 1.032 4.640 1.00 73.94 110 GLN A N 1
ATOM 819 C CA . GLN A 1 110 ? 3.595 0.833 4.948 1.00 73.94 110 GLN A CA 1
ATOM 820 C C . GLN A 1 110 ? 4.110 -0.481 4.345 1.00 73.94 110 GLN A C 1
ATOM 822 O O . GLN A 1 110 ? 5.127 -0.476 3.657 1.00 73.94 110 GLN A O 1
ATOM 827 N N . TYR A 1 111 ? 3.375 -1.584 4.525 1.00 72.69 111 TYR A N 1
ATOM 828 C CA . TYR A 1 111 ? 3.711 -2.870 3.916 1.00 72.69 111 TYR A CA 1
ATOM 829 C C . TYR A 1 111 ? 3.809 -2.768 2.387 1.00 72.69 111 TYR A C 1
ATOM 831 O O . TYR A 1 111 ? 4.785 -3.217 1.788 1.00 72.69 111 TYR A O 1
ATOM 839 N N . THR A 1 112 ? 2.829 -2.130 1.744 1.00 69.88 112 THR A N 1
ATOM 840 C CA . THR A 1 112 ? 2.824 -1.937 0.286 1.00 69.88 112 THR A CA 1
ATOM 841 C C . THR A 1 112 ? 4.010 -1.083 -0.181 1.00 69.88 112 THR A C 1
ATOM 843 O O . THR A 1 112 ? 4.678 -1.434 -1.155 1.00 69.88 112 THR A O 1
ATOM 846 N N . ASP A 1 113 ? 4.325 -0.001 0.531 1.00 69.88 113 ASP A N 1
ATOM 847 C CA . ASP A 1 113 ? 5.459 0.875 0.230 1.00 69.88 113 ASP A CA 1
ATOM 848 C C . ASP A 1 113 ? 6.803 0.153 0.386 1.00 69.88 113 ASP A C 1
ATOM 850 O O . ASP A 1 113 ? 7.697 0.327 -0.447 1.00 69.88 113 ASP A O 1
ATOM 854 N N . GLU A 1 114 ? 6.959 -0.680 1.415 1.00 70.00 114 GLU A N 1
ATOM 855 C CA . GLU A 1 114 ? 8.150 -1.507 1.625 1.00 70.00 114 GLU A CA 1
ATOM 856 C C . GLU A 1 114 ? 8.340 -2.509 0.482 1.00 70.00 114 GLU A C 1
ATOM 858 O O . GLU A 1 114 ? 9.440 -2.604 -0.069 1.00 70.00 114 GLU A O 1
ATOM 863 N N . GLN A 1 115 ? 7.266 -3.182 0.052 1.00 68.56 115 GLN A N 1
ATOM 864 C CA . GLN A 1 115 ? 7.319 -4.098 -1.090 1.00 68.56 115 GLN A CA 1
ATOM 865 C C . GLN A 1 115 ? 7.693 -3.364 -2.384 1.00 68.56 115 GLN A C 1
ATOM 867 O O . GLN A 1 115 ? 8.538 -3.838 -3.138 1.00 68.56 115 GLN A O 1
ATOM 872 N N . LEU A 1 116 ? 7.126 -2.181 -2.637 1.00 65.62 116 LEU A N 1
ATOM 873 C CA . LEU A 1 116 ? 7.370 -1.415 -3.866 1.00 65.62 116 LEU A CA 1
ATOM 874 C C . LEU A 1 116 ? 8.731 -0.704 -3.899 1.00 65.62 116 LEU A C 1
ATOM 876 O O . LEU A 1 116 ? 9.248 -0.416 -4.983 1.00 65.62 116 LEU A O 1
ATOM 880 N N . THR A 1 117 ? 9.348 -0.453 -2.742 1.00 58.84 117 THR A N 1
ATOM 881 C CA . THR A 1 117 ? 10.664 0.205 -2.645 1.00 58.84 117 THR A CA 1
ATOM 882 C C . THR A 1 117 ? 11.775 -0.600 -3.332 1.00 58.84 117 THR A C 1
ATOM 884 O O . THR A 1 117 ? 12.741 -0.010 -3.814 1.00 58.84 117 THR A O 1
ATOM 887 N N . GLY A 1 118 ? 11.624 -1.924 -3.456 1.00 56.16 118 GLY A N 1
ATOM 888 C CA . GLY A 1 118 ? 12.557 -2.781 -4.196 1.00 56.16 118 GLY A CA 1
ATOM 889 C C . GLY A 1 118 ? 12.411 -2.736 -5.723 1.00 56.16 118 GLY A C 1
ATOM 890 O O . GLY A 1 118 ? 13.341 -3.117 -6.431 1.00 56.16 118 GLY A O 1
ATOM 891 N N . TYR A 1 119 ? 11.277 -2.254 -6.242 1.00 59.22 119 TYR A N 1
ATOM 892 C CA . TYR A 1 119 ? 10.948 -2.353 -7.670 1.00 59.22 119 TYR A CA 1
ATOM 893 C C . TYR A 1 119 ? 11.005 -1.016 -8.413 1.00 59.22 119 TYR A C 1
ATOM 895 O O . TYR A 1 119 ? 11.237 -1.006 -9.622 1.00 59.22 119 TYR A O 1
ATOM 903 N N . ILE A 1 120 ? 10.841 0.114 -7.715 1.00 65.12 120 ILE A N 1
ATOM 904 C CA . ILE A 1 120 ? 10.839 1.446 -8.333 1.00 65.12 120 ILE A CA 1
ATOM 905 C C . ILE A 1 120 ? 12.040 2.261 -7.826 1.00 65.12 120 ILE A C 1
ATOM 907 O O . ILE A 1 120 ? 12.075 2.636 -6.650 1.00 65.12 120 ILE A O 1
ATOM 911 N N . PRO A 1 121 ? 13.028 2.586 -8.681 1.00 61.66 121 PRO A N 1
ATOM 912 C CA . PRO A 1 121 ? 14.173 3.384 -8.271 1.00 61.66 121 PRO A CA 1
ATOM 913 C C . PRO A 1 121 ? 13.734 4.796 -7.886 1.00 61.66 121 PRO A C 1
ATOM 915 O O . PRO A 1 121 ? 13.203 5.555 -8.695 1.00 61.66 121 PRO A O 1
ATOM 918 N N . ARG A 1 122 ? 13.993 5.165 -6.630 1.00 62.28 122 ARG A N 1
ATOM 919 C CA . ARG A 1 122 ? 13.813 6.530 -6.122 1.00 62.28 122 ARG A CA 1
ATOM 920 C C . ARG A 1 122 ? 15.019 7.399 -6.486 1.00 62.28 122 ARG A C 1
ATOM 922 O O . ARG A 1 122 ? 16.096 6.897 -6.808 1.00 62.28 122 ARG A O 1
ATOM 929 N N . ARG A 1 123 ? 14.867 8.725 -6.404 1.00 50.03 123 ARG A N 1
ATOM 930 C CA . ARG A 1 123 ? 15.971 9.673 -6.637 1.00 50.03 123 ARG A CA 1
ATOM 931 C C . ARG A 1 123 ? 17.179 9.309 -5.760 1.00 50.03 123 ARG A C 1
ATOM 933 O O . ARG A 1 123 ? 17.071 9.305 -4.540 1.00 50.03 123 ARG A O 1
ATOM 940 N N . GLY A 1 124 ? 18.320 9.027 -6.391 1.00 54.47 124 GLY A N 1
ATOM 941 C CA . GLY A 1 124 ? 19.563 8.646 -5.707 1.00 54.47 124 GLY A CA 1
ATOM 942 C C . GLY A 1 124 ? 19.690 7.160 -5.346 1.00 54.47 124 GLY A C 1
ATOM 943 O O . GLY A 1 124 ? 20.739 6.762 -4.844 1.00 54.47 124 GLY A O 1
ATOM 944 N N . ALA A 1 125 ? 18.677 6.332 -5.619 1.00 59.16 125 ALA A N 1
ATOM 945 C CA . ALA A 1 125 ? 18.758 4.891 -5.416 1.00 59.16 125 ALA A CA 1
ATOM 946 C C . ALA A 1 125 ? 19.719 4.242 -6.426 1.00 59.16 125 ALA A C 1
ATOM 948 O O . ALA A 1 125 ? 19.788 4.639 -7.592 1.00 59.16 125 ALA A O 1
ATOM 949 N N . ARG A 1 126 ? 20.447 3.216 -5.975 1.00 57.94 126 ARG A N 1
ATOM 950 C CA . ARG A 1 126 ? 21.229 2.319 -6.832 1.00 57.94 126 ARG A CA 1
ATOM 951 C C . ARG A 1 126 ? 20.585 0.945 -6.807 1.00 57.94 126 ARG A C 1
ATOM 953 O O . ARG A 1 126 ? 20.318 0.416 -5.733 1.00 57.94 126 ARG A O 1
ATOM 960 N N . ILE A 1 127 ? 20.379 0.372 -7.984 1.00 65.12 127 ILE A N 1
ATOM 961 C CA . ILE A 1 127 ? 19.950 -1.014 -8.134 1.00 65.12 127 ILE A CA 1
ATOM 962 C C . ILE A 1 127 ? 21.195 -1.838 -8.431 1.00 65.12 127 ILE A C 1
ATOM 964 O O . ILE A 1 127 ? 21.877 -1.599 -9.427 1.00 65.12 127 ILE A O 1
ATOM 968 N N . ASN A 1 128 ? 21.494 -2.787 -7.548 1.00 62.44 128 ASN A N 1
ATOM 969 C CA . ASN A 1 128 ? 22.549 -3.770 -7.756 1.00 62.44 128 ASN A CA 1
ATOM 970 C C . ASN A 1 128 ? 21.881 -5.086 -8.157 1.00 62.44 128 ASN A C 1
ATOM 972 O O . ASN A 1 128 ? 21.180 -5.684 -7.346 1.00 62.44 128 ASN A O 1
ATOM 976 N N . THR A 1 129 ? 22.090 -5.530 -9.392 1.00 58.69 129 THR A N 1
ATOM 977 C CA . THR A 1 129 ? 21.572 -6.814 -9.883 1.00 58.69 129 THR A CA 1
ATOM 978 C C . THR A 1 129 ? 22.731 -7.798 -10.013 1.00 58.69 129 THR A C 1
ATOM 980 O O . THR A 1 129 ? 23.752 -7.432 -10.607 1.00 58.69 129 THR A O 1
ATOM 983 N N . PRO A 1 130 ? 22.621 -9.023 -9.465 1.00 63.47 130 PRO A N 1
ATOM 984 C CA . PRO A 1 130 ? 23.630 -10.056 -9.657 1.00 63.47 130 PRO A CA 1
ATOM 985 C C . PRO A 1 130 ? 23.903 -10.318 -11.141 1.00 63.47 130 PRO A C 1
ATOM 987 O O . PRO A 1 130 ? 23.023 -10.198 -11.997 1.00 63.47 130 PRO A O 1
ATOM 990 N N . ALA A 1 131 ? 25.144 -10.684 -11.461 1.00 46.88 131 ALA A N 1
ATOM 991 C CA . ALA A 1 131 ? 25.516 -10.998 -12.833 1.00 46.88 131 ALA A CA 1
ATOM 992 C C . ALA A 1 131 ? 24.667 -12.168 -13.367 1.00 46.88 131 ALA A C 1
ATOM 994 O O . ALA A 1 131 ? 24.637 -13.239 -12.770 1.00 46.88 131 ALA A O 1
ATOM 995 N N . GLY A 1 132 ? 24.004 -11.959 -14.508 1.00 49.00 132 GLY A N 1
ATOM 996 C CA . GLY A 1 132 ? 23.138 -12.958 -15.147 1.00 49.00 132 GLY A CA 1
ATOM 997 C C . GLY A 1 132 ? 21.654 -12.858 -14.781 1.00 49.00 132 GLY A C 1
ATOM 998 O O . GLY A 1 132 ? 20.838 -13.523 -15.418 1.00 49.00 132 GLY A O 1
ATOM 999 N N . GLU A 1 133 ? 21.283 -12.002 -13.828 1.00 49.03 133 GLU A N 1
ATOM 1000 C CA . GLU A 1 133 ? 19.887 -11.769 -13.461 1.00 49.03 133 GLU A CA 1
ATOM 1001 C C . GLU A 1 133 ? 19.290 -10.561 -14.192 1.00 49.03 133 GLU A C 1
ATOM 1003 O O . GLU A 1 133 ? 19.983 -9.612 -14.571 1.00 49.03 133 GLU A O 1
ATOM 1008 N N . LYS A 1 134 ? 17.973 -10.602 -14.418 1.00 50.84 134 LYS A N 1
ATOM 1009 C CA . LYS A 1 134 ? 17.224 -9.488 -15.007 1.00 50.84 134 LYS A CA 1
ATOM 1010 C C . LYS A 1 134 ? 16.681 -8.626 -13.877 1.00 50.84 134 LYS A C 1
ATOM 1012 O O . LYS A 1 134 ? 15.968 -9.137 -13.023 1.00 50.84 134 LYS A O 1
ATOM 1017 N N . TRP A 1 135 ? 16.963 -7.327 -13.911 1.00 59.62 135 TRP A N 1
ATOM 1018 C CA . TRP A 1 135 ? 16.361 -6.385 -12.966 1.00 59.62 135 TRP A CA 1
ATOM 1019 C C . TRP A 1 135 ? 14.846 -6.253 -13.184 1.00 59.62 135 TRP A C 1
ATOM 1021 O O . TRP A 1 135 ? 14.070 -6.348 -12.240 1.00 59.62 135 TRP A O 1
ATOM 1031 N N . VAL A 1 136 ? 14.418 -6.087 -14.436 1.00 67.75 136 VAL A N 1
ATOM 1032 C CA . VAL A 1 136 ? 13.004 -6.106 -14.819 1.00 67.75 136 VAL A CA 1
ATOM 1033 C C . VAL A 1 136 ? 12.856 -6.753 -16.193 1.00 67.75 136 VAL A C 1
ATOM 1035 O O . VAL A 1 136 ? 13.702 -6.572 -17.072 1.00 67.75 136 VAL A O 1
ATOM 1038 N N . ALA A 1 137 ? 11.801 -7.546 -16.374 1.00 59.75 137 ALA A N 1
ATOM 1039 C CA . ALA A 1 137 ? 11.450 -8.162 -17.645 1.00 59.75 137 ALA A CA 1
ATOM 1040 C C . ALA A 1 137 ? 9.963 -7.935 -17.913 1.00 59.75 137 ALA A C 1
ATOM 1042 O O . ALA A 1 137 ? 9.122 -8.312 -17.103 1.00 59.75 137 ALA A O 1
ATOM 1043 N N . PHE A 1 138 ? 9.656 -7.340 -19.060 1.00 63.59 138 PHE A N 1
ATOM 1044 C CA . PHE A 1 138 ? 8.287 -7.131 -19.511 1.00 63.59 138 PHE A CA 1
ATOM 1045 C C . PHE A 1 138 ? 7.986 -8.131 -20.625 1.00 63.59 138 PHE A C 1
ATOM 1047 O O . PHE A 1 138 ? 8.738 -8.220 -21.597 1.00 63.59 138 PHE A O 1
ATOM 1054 N N . GLN A 1 139 ? 6.902 -8.889 -20.477 1.00 58.06 139 GLN A N 1
ATOM 1055 C CA . GLN A 1 139 ? 6.356 -9.710 -21.550 1.00 58.06 139 GLN A CA 1
ATOM 1056 C C . GLN A 1 139 ? 5.191 -8.943 -22.172 1.00 58.06 139 GLN A C 1
ATOM 1058 O O . GLN A 1 139 ? 4.156 -8.765 -21.535 1.00 58.06 139 GLN A O 1
ATOM 1063 N N . VAL A 1 140 ? 5.383 -8.451 -23.394 1.00 56.56 140 VAL A N 1
ATOM 1064 C CA . VAL A 1 140 ? 4.322 -7.778 -24.152 1.00 56.56 140 VAL A CA 1
ATOM 1065 C C . VAL A 1 140 ? 3.510 -8.853 -24.884 1.00 56.56 140 VAL A C 1
ATOM 1067 O O . VAL A 1 140 ? 4.132 -9.695 -25.535 1.00 56.56 140 VAL A O 1
ATOM 1070 N N . PRO A 1 141 ? 2.169 -8.873 -24.766 1.00 54.81 141 PRO A N 1
ATOM 1071 C CA . PRO A 1 141 ? 1.321 -9.790 -25.525 1.00 54.81 141 PRO A CA 1
ATOM 1072 C C . PRO A 1 141 ? 1.472 -9.603 -27.040 1.00 54.81 141 PRO A C 1
ATOM 1074 O O . PRO A 1 141 ? 1.798 -8.507 -27.500 1.00 54.81 141 PRO A O 1
ATOM 1077 N N . ASP A 1 142 ? 1.192 -10.658 -27.807 1.00 53.72 142 ASP A N 1
ATOM 1078 C CA . ASP A 1 142 ? 1.081 -10.560 -29.264 1.00 53.72 142 ASP A CA 1
ATOM 1079 C C . ASP A 1 142 ? -0.051 -9.585 -29.636 1.00 53.72 142 ASP A C 1
ATOM 1081 O O . ASP A 1 142 ? -1.087 -9.543 -28.972 1.00 53.72 142 ASP A O 1
ATOM 1085 N N . LEU A 1 143 ? 0.188 -8.774 -30.671 1.00 55.75 143 LEU A N 1
ATOM 1086 C CA . LEU A 1 143 ? -0.677 -7.683 -31.136 1.00 55.75 143 LEU A CA 1
ATOM 1087 C C . LEU A 1 143 ? -2.162 -8.082 -31.209 1.00 55.75 143 LEU A C 1
ATOM 1089 O O . LEU A 1 143 ? -2.526 -9.018 -31.922 1.00 55.75 143 LEU A O 1
ATOM 1093 N N . VAL A 1 144 ? -3.017 -7.310 -30.533 1.00 50.44 144 VAL A N 1
ATOM 1094 C CA . VAL A 1 144 ? -4.469 -7.297 -30.748 1.00 50.44 144 VAL A CA 1
ATOM 1095 C C . VAL A 1 144 ? -4.892 -5.830 -30.910 1.00 50.44 144 VAL A C 1
ATOM 1097 O O . VAL A 1 144 ? -5.032 -5.116 -29.922 1.00 50.44 144 VAL A O 1
ATOM 1100 N N . ASP A 1 145 ? -5.070 -5.418 -32.168 1.00 48.62 145 ASP A N 1
ATOM 1101 C CA . ASP A 1 145 ? -5.686 -4.173 -32.677 1.00 48.62 145 ASP A CA 1
ATOM 1102 C C . ASP A 1 145 ? -4.884 -2.849 -32.777 1.00 48.62 145 ASP A C 1
ATOM 1104 O O . ASP A 1 145 ? -4.153 -2.446 -31.874 1.00 48.62 145 ASP A O 1
ATOM 1108 N N . ASP A 1 146 ? -5.170 -2.151 -33.895 1.00 51.06 146 ASP A N 1
ATOM 1109 C CA . ASP A 1 146 ? -4.608 -0.909 -34.479 1.00 51.06 146 ASP A CA 1
ATOM 1110 C C . ASP A 1 146 ? -4.814 0.397 -33.650 1.00 51.06 146 ASP A C 1
ATOM 1112 O O . ASP A 1 146 ? -5.320 1.411 -34.154 1.00 51.06 146 ASP A O 1
ATOM 1116 N N . ARG A 1 147 ? -4.490 0.422 -32.353 1.00 50.97 147 ARG A N 1
ATOM 1117 C CA . ARG A 1 147 ? -4.483 1.660 -31.547 1.00 50.97 147 ARG A CA 1
ATOM 1118 C C . ARG A 1 147 ? -3.059 2.103 -31.211 1.00 50.97 147 ARG A C 1
ATOM 1120 O O . ARG A 1 147 ? -2.350 1.410 -30.501 1.00 50.97 147 ARG A O 1
ATOM 1127 N N . GLY A 1 148 ? -2.707 3.338 -31.586 1.00 51.22 148 GLY A N 1
ATOM 1128 C CA . GLY A 1 148 ? -1.371 3.968 -31.505 1.00 51.22 148 GLY A CA 1
ATOM 1129 C C . GLY A 1 148 ? -0.606 4.038 -30.164 1.00 51.22 148 GLY A C 1
ATOM 1130 O O . GLY A 1 148 ? 0.345 4.809 -30.074 1.00 51.22 148 GLY A O 1
ATOM 1131 N N . ASP A 1 149 ? -0.967 3.247 -29.153 1.00 53.25 149 ASP A N 1
ATOM 1132 C CA . ASP A 1 149 ? -0.140 2.903 -27.985 1.00 53.25 149 ASP A CA 1
ATOM 1133 C C . ASP A 1 149 ? 0.369 1.434 -28.035 1.00 53.25 149 ASP A C 1
ATOM 1135 O O . ASP A 1 149 ? 0.906 0.911 -27.055 1.00 53.25 149 ASP A O 1
ATOM 1139 N N . GLU A 1 150 ? 0.219 0.759 -29.178 1.00 58.56 150 GLU A N 1
ATOM 1140 C CA . GLU A 1 150 ? 0.696 -0.603 -29.443 1.00 58.56 150 GLU A CA 1
ATOM 1141 C C . GLU A 1 150 ? 2.185 -0.802 -29.114 1.00 58.56 150 GLU A C 1
ATOM 1143 O O . GLU A 1 150 ? 3.066 -0.067 -29.563 1.00 58.56 150 GLU A O 1
ATOM 1148 N N . GLY A 1 151 ? 2.488 -1.853 -28.347 1.00 54.06 151 GLY A N 1
ATOM 1149 C CA . GLY A 1 151 ? 3.863 -2.288 -28.098 1.00 54.06 151 GLY A CA 1
ATOM 1150 C C . GLY A 1 151 ? 4.663 -1.413 -27.129 1.00 54.06 151 GLY A C 1
ATOM 1151 O O . GLY A 1 151 ? 5.871 -1.612 -27.012 1.00 54.06 151 GLY A O 1
ATOM 1152 N N . LEU A 1 152 ? 4.041 -0.463 -26.427 1.00 55.19 152 LEU A N 1
ATOM 1153 C CA . LEU A 1 152 ? 4.708 0.339 -25.401 1.00 55.19 152 LEU A CA 1
ATOM 1154 C C . LEU A 1 152 ? 5.174 -0.540 -24.221 1.00 55.19 152 LEU A C 1
ATOM 1156 O O . LEU A 1 152 ? 4.370 -1.155 -23.529 1.00 55.19 152 LEU A O 1
ATOM 1160 N N . VAL A 1 153 ? 6.485 -0.576 -23.974 1.00 61.88 153 VAL A N 1
ATOM 1161 C CA . VAL A 1 153 ? 7.123 -1.347 -22.889 1.00 61.88 153 VAL A CA 1
ATOM 1162 C C . VAL A 1 153 ? 7.342 -0.491 -21.647 1.00 61.88 153 VAL A C 1
ATOM 1164 O O . VAL A 1 153 ? 7.173 -0.957 -20.525 1.00 61.88 153 VAL A O 1
ATOM 1167 N N . LEU A 1 154 ? 7.757 0.762 -21.842 1.00 66.31 154 LEU A N 1
ATOM 1168 C CA . LEU A 1 154 ? 8.053 1.696 -20.759 1.00 66.31 154 LEU A CA 1
ATOM 1169 C C . LEU A 1 154 ? 7.811 3.129 -21.228 1.00 66.31 154 LEU A C 1
ATOM 1171 O O . LEU A 1 154 ? 8.249 3.496 -22.316 1.00 66.31 154 LEU A O 1
ATOM 1175 N N . ALA A 1 155 ? 7.178 3.948 -20.389 1.00 60.94 155 ALA A N 1
ATOM 1176 C CA . ALA A 1 155 ? 7.066 5.390 -20.573 1.00 60.94 155 ALA A CA 1
ATOM 1177 C C . ALA A 1 155 ? 7.563 6.120 -19.320 1.00 60.94 155 ALA A C 1
ATOM 1179 O O . ALA A 1 155 ? 7.206 5.763 -18.200 1.00 60.94 155 ALA A O 1
ATOM 1180 N N . LEU A 1 156 ? 8.380 7.151 -19.513 1.00 61.03 156 LEU A N 1
ATOM 1181 C CA . LEU A 1 156 ? 8.843 8.059 -18.470 1.00 61.03 156 LEU A CA 1
ATOM 1182 C C . LEU A 1 156 ? 8.228 9.431 -18.733 1.00 61.03 156 LEU A C 1
ATOM 1184 O O . LEU A 1 156 ? 8.660 10.129 -19.646 1.00 61.03 156 LEU A O 1
ATOM 1188 N N . GLU A 1 157 ? 7.208 9.802 -17.963 1.00 54.59 157 GLU A N 1
ATOM 1189 C CA . GLU A 1 157 ? 6.547 11.107 -18.066 1.00 54.59 157 GLU A CA 1
ATOM 1190 C C . GLU A 1 157 ? 7.286 12.171 -17.241 1.00 54.59 157 GLU A C 1
ATOM 1192 O O . GLU A 1 157 ? 7.849 11.893 -16.182 1.00 54.59 157 GLU A O 1
ATOM 1197 N N . THR A 1 158 ? 7.263 13.416 -17.711 1.00 55.16 158 THR A N 1
ATOM 1198 C CA . THR A 1 158 ? 7.739 14.581 -16.958 1.00 55.16 158 THR A CA 1
ATOM 1199 C C . THR A 1 158 ? 6.553 15.451 -16.543 1.00 55.16 158 THR A C 1
ATOM 1201 O O . THR A 1 158 ? 5.495 15.413 -17.165 1.00 55.16 158 THR A O 1
ATOM 1204 N N . ALA A 1 159 ? 6.724 16.273 -15.504 1.00 59.12 159 ALA A N 1
ATOM 1205 C CA . ALA A 1 159 ? 5.665 17.166 -15.021 1.00 59.12 159 ALA A CA 1
ATOM 1206 C C . ALA A 1 159 ? 5.292 18.287 -16.019 1.00 59.12 159 ALA A C 1
ATOM 1208 O O . ALA A 1 159 ? 4.295 18.979 -15.827 1.00 59.12 159 ALA A O 1
ATOM 1209 N N . GLY A 1 160 ? 6.102 18.494 -17.063 1.00 56.97 160 GLY A N 1
ATOM 1210 C CA . GLY A 1 160 ? 5.8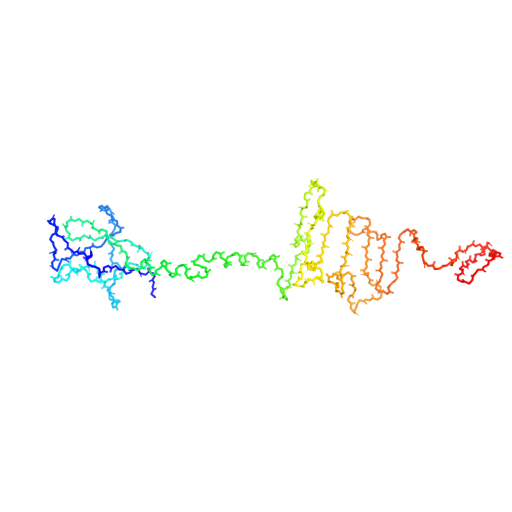79 19.514 -18.081 1.00 56.97 160 GLY A CA 1
ATOM 1211 C C . GLY A 1 160 ? 4.905 19.072 -19.175 1.00 56.97 160 GLY A C 1
ATOM 1212 O O . GLY A 1 160 ? 4.699 17.886 -19.428 1.00 56.97 160 GLY A O 1
ATOM 1213 N N . SER A 1 161 ? 4.319 20.053 -19.856 1.00 63.78 161 SER A N 1
ATOM 1214 C CA . SER A 1 161 ? 3.464 19.843 -21.028 1.00 63.78 161 SER A CA 1
ATOM 1215 C C . SER A 1 161 ? 3.943 20.707 -22.196 1.00 63.78 161 SER A C 1
ATOM 1217 O O . SER A 1 161 ? 4.561 21.753 -21.987 1.00 63.78 161 SER A O 1
ATOM 1219 N N . THR A 1 162 ? 3.670 20.283 -23.428 1.00 54.12 162 THR A N 1
ATOM 1220 C CA . THR A 1 162 ? 3.859 21.110 -24.625 1.00 54.12 162 THR A CA 1
ATOM 1221 C C . THR A 1 162 ? 2.934 22.334 -24.581 1.00 54.12 162 THR A C 1
ATOM 1223 O O . THR A 1 162 ? 1.935 22.333 -23.856 1.00 54.12 162 THR A O 1
ATOM 1226 N N . PRO A 1 163 ? 3.173 23.359 -25.419 1.00 54.41 163 PRO A N 1
ATOM 1227 C CA . PRO A 1 163 ? 2.234 24.473 -25.586 1.00 54.41 163 PRO A CA 1
ATOM 1228 C C . PRO A 1 163 ? 0.817 24.044 -26.009 1.00 54.41 163 PRO A C 1
ATOM 1230 O O . PRO A 1 163 ? -0.139 24.774 -25.772 1.00 54.41 163 PRO A O 1
ATOM 1233 N N . SER A 1 164 ? 0.672 22.858 -26.613 1.00 62.84 164 SER A N 1
ATOM 1234 C CA . SER A 1 164 ? -0.617 22.251 -26.973 1.00 62.84 164 SER A CA 1
ATOM 1235 C C . SER A 1 164 ? -1.266 21.435 -25.843 1.00 62.84 164 SER A C 1
ATOM 1237 O O . SER A 1 164 ? -2.315 20.836 -26.060 1.00 62.84 164 SER A O 1
ATOM 1239 N N . GLY A 1 165 ? -0.661 21.392 -24.651 1.00 65.62 165 GLY A N 1
ATOM 1240 C CA . GLY A 1 165 ? -1.174 20.664 -23.486 1.00 65.62 165 GLY A CA 1
ATOM 1241 C C . GLY A 1 165 ? -0.858 19.166 -23.473 1.00 65.62 165 GLY A C 1
ATOM 1242 O O . GLY A 1 165 ? -1.341 18.451 -22.596 1.00 65.62 165 GLY A O 1
ATOM 1243 N N . ALA A 1 166 ? -0.048 18.669 -24.411 1.00 55.47 166 ALA A N 1
ATOM 1244 C CA . ALA A 1 166 ? 0.370 17.272 -24.414 1.00 55.47 166 ALA A CA 1
ATOM 1245 C C . ALA A 1 166 ? 1.441 17.035 -23.343 1.00 55.47 166 ALA A C 1
ATOM 1247 O O . ALA A 1 166 ? 2.375 17.825 -23.204 1.00 55.47 166 ALA A O 1
ATOM 1248 N N . ARG A 1 167 ? 1.332 15.931 -22.600 1.00 50.53 167 ARG A N 1
ATOM 1249 C CA . ARG A 1 167 ? 2.339 15.550 -21.602 1.00 50.53 167 ARG A CA 1
ATOM 1250 C C . ARG A 1 167 ? 3.658 15.198 -22.282 1.00 50.53 167 ARG A C 1
ATOM 1252 O O . ARG A 1 167 ? 3.671 14.514 -23.302 1.00 50.53 167 ARG A O 1
ATOM 1259 N N . LEU A 1 168 ? 4.761 15.649 -21.700 1.00 48.47 168 LEU A N 1
ATOM 1260 C CA . LEU A 1 168 ? 6.107 15.349 -22.183 1.00 48.47 168 LEU A CA 1
ATOM 1261 C C . LEU A 1 168 ? 6.580 14.009 -21.605 1.00 48.47 168 LEU A C 1
ATOM 1263 O O . LEU A 1 168 ? 6.557 13.834 -20.386 1.00 48.47 168 LEU A O 1
ATOM 1267 N N . PHE A 1 169 ? 7.041 13.085 -22.449 1.00 52.88 169 PHE A N 1
ATOM 1268 C CA . PHE A 1 169 ? 7.505 11.760 -22.026 1.00 52.88 169 PHE A CA 1
ATOM 1269 C C . PHE A 1 169 ? 8.633 11.205 -22.917 1.00 52.88 169 PHE A C 1
ATOM 1271 O O . PHE A 1 169 ? 8.795 11.636 -24.056 1.00 52.88 169 PHE A O 1
ATOM 1278 N N . THR A 1 170 ? 9.347 10.184 -22.429 1.00 51.12 170 THR A N 1
ATOM 1279 C CA . THR A 1 170 ? 10.219 9.284 -23.215 1.00 51.12 170 THR A CA 1
ATOM 1280 C C . THR A 1 170 ? 9.610 7.880 -23.218 1.00 51.12 170 THR A C 1
ATOM 1282 O O . THR A 1 170 ? 9.240 7.393 -22.153 1.00 51.12 170 THR A O 1
ATOM 1285 N N . ARG A 1 171 ? 9.511 7.204 -24.371 1.00 58.72 171 ARG A N 1
ATOM 1286 C CA . ARG A 1 171 ? 8.910 5.858 -24.491 1.00 58.72 171 ARG A CA 1
ATOM 1287 C C . ARG A 1 171 ? 9.882 4.830 -25.079 1.00 58.72 171 ARG A C 1
ATOM 1289 O O . ARG A 1 171 ? 10.747 5.184 -25.872 1.00 58.72 171 ARG A O 1
ATOM 1296 N N . LEU A 1 172 ? 9.700 3.564 -24.710 1.00 61.16 172 LEU A N 1
ATOM 1297 C CA . LEU A 1 172 ? 10.346 2.386 -25.291 1.00 61.16 172 LEU A CA 1
ATOM 1298 C C . LEU A 1 172 ? 9.274 1.482 -25.908 1.00 61.16 172 LEU A C 1
ATOM 1300 O O . LEU A 1 172 ? 8.364 1.067 -25.195 1.00 61.16 172 LEU A O 1
ATOM 1304 N N . TYR A 1 173 ? 9.408 1.136 -27.188 1.00 55.75 173 TYR A N 1
ATOM 1305 C CA . TYR A 1 173 ? 8.489 0.236 -27.895 1.00 55.75 173 TYR A CA 1
ATOM 1306 C C . TYR A 1 173 ? 9.117 -1.139 -28.173 1.00 55.75 173 TYR A C 1
ATOM 1308 O O . TYR A 1 173 ? 10.328 -1.257 -28.360 1.00 55.75 173 TYR A O 1
ATOM 1316 N N . ASN A 1 174 ? 8.281 -2.175 -28.239 1.00 52.78 174 ASN A N 1
ATOM 1317 C CA . ASN A 1 174 ? 8.629 -3.534 -28.646 1.00 52.78 174 ASN A CA 1
ATOM 1318 C C . ASN A 1 174 ? 8.186 -3.788 -30.094 1.00 52.78 174 ASN A C 1
ATOM 1320 O O . ASN A 1 174 ? 7.226 -4.509 -30.344 1.00 52.78 174 ASN A O 1
ATOM 1324 N N . THR A 1 175 ? 8.872 -3.167 -31.053 1.00 47.88 175 THR A N 1
ATOM 1325 C CA . THR A 1 175 ? 8.565 -3.287 -32.494 1.00 47.88 175 THR A CA 1
ATOM 1326 C C . THR A 1 175 ? 9.690 -3.959 -33.291 1.00 47.88 175 THR A C 1
ATOM 1328 O O . THR A 1 175 ? 9.745 -3.867 -34.513 1.00 47.88 175 THR A O 1
ATOM 1331 N N . GLY A 1 176 ? 10.624 -4.643 -32.617 1.00 41.78 176 GLY A N 1
ATOM 1332 C CA . GLY A 1 176 ? 11.783 -5.282 -33.260 1.00 41.78 176 GLY A CA 1
ATOM 1333 C C . GLY A 1 176 ? 12.945 -4.332 -33.600 1.00 41.78 176 GLY A C 1
ATOM 1334 O O . GLY A 1 176 ? 13.989 -4.791 -34.060 1.00 41.78 176 GLY A O 1
ATOM 1335 N N . ALA A 1 177 ? 12.812 -3.033 -33.313 1.00 41.69 177 ALA A N 1
ATOM 1336 C CA . ALA A 1 177 ? 13.884 -2.040 -33.329 1.00 41.69 177 ALA A CA 1
ATOM 1337 C C . ALA A 1 177 ? 13.765 -1.121 -32.099 1.00 41.69 177 ALA A C 1
ATOM 1339 O O . ALA A 1 177 ? 12.662 -0.776 -31.682 1.00 41.69 177 ALA A O 1
ATOM 1340 N N . LEU A 1 178 ? 14.896 -0.708 -31.516 1.00 50.12 178 LEU A N 1
ATOM 1341 C CA . LEU A 1 178 ? 14.911 0.325 -30.478 1.00 50.12 178 LEU A CA 1
ATOM 1342 C C . LEU A 1 178 ? 14.730 1.692 -31.152 1.00 50.12 178 LEU A C 1
ATOM 1344 O O . LEU A 1 178 ? 15.694 2.259 -31.664 1.00 50.12 178 LEU A O 1
ATOM 1348 N N . HIS A 1 179 ? 13.498 2.199 -31.175 1.00 39.50 179 HIS A N 1
ATOM 1349 C CA . HIS A 1 179 ? 13.196 3.544 -31.663 1.00 39.50 179 HIS A CA 1
ATOM 1350 C C . HIS A 1 179 ? 13.256 4.533 -30.492 1.00 39.50 179 HIS A C 1
ATOM 1352 O O . HIS A 1 179 ? 12.471 4.431 -29.551 1.00 39.50 179 HIS A O 1
ATOM 1358 N N . VAL A 1 180 ? 14.214 5.464 -30.528 1.00 49.38 180 VAL A N 1
ATOM 1359 C CA . VAL A 1 180 ? 14.331 6.557 -29.551 1.00 49.38 180 VAL A CA 1
ATOM 1360 C C . VAL A 1 180 ? 13.951 7.845 -30.267 1.00 49.38 180 VAL A C 1
ATOM 1362 O O . VAL A 1 180 ? 14.747 8.393 -31.024 1.00 49.38 180 VAL A O 1
ATOM 1365 N N . GLU A 1 181 ? 12.727 8.310 -30.043 1.00 39.00 181 GLU A N 1
ATOM 1366 C CA . GLU A 1 181 ? 12.167 9.489 -30.705 1.00 39.00 181 GLU A CA 1
ATOM 1367 C C . GLU A 1 181 ? 11.876 10.579 -29.663 1.00 39.00 181 GLU A C 1
ATOM 1369 O O . GLU A 1 181 ? 10.830 10.553 -29.011 1.00 39.00 181 GLU A O 1
ATOM 1374 N N . PRO A 1 182 ? 12.813 11.512 -29.418 1.00 41.03 182 PRO A N 1
ATOM 1375 C CA . PRO A 1 182 ? 12.544 12.641 -28.542 1.00 41.03 182 PRO A CA 1
ATOM 1376 C C . PRO A 1 182 ? 11.693 13.696 -29.263 1.00 41.03 182 PRO A C 1
ATOM 1378 O O . PRO A 1 182 ? 12.012 14.102 -30.379 1.00 41.03 182 PRO A O 1
ATOM 1381 N N . ASN A 1 183 ? 10.655 14.205 -28.594 1.00 35.81 183 ASN A N 1
ATOM 1382 C CA . ASN A 1 183 ? 9.912 15.391 -29.028 1.00 35.81 183 ASN A CA 1
ATOM 1383 C C . ASN A 1 183 ? 10.125 16.539 -28.019 1.00 35.81 183 ASN A C 1
ATOM 1385 O O . ASN A 1 183 ? 9.653 16.462 -26.885 1.00 35.81 183 ASN A O 1
ATOM 1389 N N . GLY A 1 184 ? 10.851 17.593 -28.419 1.00 44.16 184 GLY A N 1
ATOM 1390 C CA . GLY A 1 184 ? 11.169 18.768 -27.589 1.00 44.16 184 GLY A CA 1
ATOM 1391 C C . GLY A 1 184 ? 12.659 18.940 -27.236 1.00 44.16 184 GLY A C 1
ATOM 1392 O O . GLY A 1 184 ? 13.503 18.123 -27.590 1.00 44.16 184 GLY A O 1
ATOM 1393 N N . ALA A 1 185 ? 12.997 20.039 -26.545 1.00 40.59 185 ALA A N 1
ATOM 1394 C CA . ALA A 1 185 ? 14.379 20.503 -26.318 1.00 40.59 185 ALA A CA 1
ATOM 1395 C C . ALA A 1 185 ? 15.144 19.820 -25.156 1.00 40.59 185 ALA A C 1
ATOM 1397 O O . ALA A 1 185 ? 16.178 20.323 -24.716 1.00 40.59 185 ALA A O 1
ATOM 1398 N N . HIS A 1 186 ? 14.687 18.667 -24.668 1.00 35.75 186 HIS A N 1
ATOM 1399 C CA . HIS A 1 186 ? 15.388 17.883 -23.647 1.00 35.75 186 HIS A CA 1
ATOM 1400 C C . HIS A 1 186 ? 15.313 16.390 -23.987 1.00 35.75 186 HIS A C 1
ATOM 1402 O O . HIS A 1 186 ? 14.225 15.869 -24.209 1.00 35.75 186 HIS A O 1
ATOM 1408 N N . VAL A 1 187 ? 16.457 15.694 -24.003 1.00 37.22 187 VAL A N 1
ATOM 1409 C CA . VAL A 1 187 ? 16.543 14.256 -24.321 1.00 37.22 187 VAL A CA 1
ATOM 1410 C C . VAL A 1 187 ? 17.086 13.482 -23.113 1.00 37.22 187 VAL A C 1
ATOM 1412 O O . VAL A 1 187 ? 18.303 13.401 -22.946 1.00 37.22 187 VAL A O 1
ATOM 1415 N N . PRO A 1 188 ? 16.240 12.882 -22.257 1.00 44.19 188 PRO A N 1
ATOM 1416 C CA . PRO A 1 188 ? 16.694 11.918 -21.268 1.00 44.19 188 PRO A CA 1
ATOM 1417 C C . PRO A 1 188 ? 16.518 10.492 -21.812 1.00 44.19 188 PRO A C 1
ATOM 1419 O O . PRO A 1 188 ? 15.566 9.790 -21.483 1.00 44.19 188 PRO A O 1
ATOM 1422 N N . LEU A 1 189 ? 17.470 10.093 -22.659 1.00 43.66 189 LEU A N 1
ATOM 1423 C CA . LEU A 1 189 ? 17.993 8.730 -22.794 1.00 43.66 189 LEU A CA 1
ATOM 1424 C C . LEU A 1 189 ? 19.371 8.853 -23.460 1.00 43.66 189 LEU A C 1
ATOM 1426 O O . LEU A 1 189 ? 19.478 8.983 -24.677 1.00 43.66 189 LEU A O 1
ATOM 1430 N N . ALA A 1 190 ? 20.435 8.868 -22.658 1.00 40.31 190 ALA A N 1
ATOM 1431 C CA . ALA A 1 190 ? 21.790 8.869 -23.191 1.00 40.31 190 ALA A CA 1
ATOM 1432 C C . ALA A 1 190 ? 22.167 7.446 -23.630 1.00 40.31 190 ALA A C 1
ATOM 1434 O O . ALA A 1 190 ? 22.603 6.634 -22.819 1.00 40.31 190 ALA A O 1
ATOM 1435 N N . ILE A 1 191 ? 22.041 7.160 -24.926 1.00 53.12 191 ILE A N 1
ATOM 1436 C CA . ILE A 1 191 ? 22.990 6.260 -25.590 1.00 53.12 191 ILE A CA 1
ATOM 1437 C C . ILE A 1 191 ? 24.136 7.163 -26.041 1.00 53.12 191 ILE A C 1
ATOM 1439 O O . ILE A 1 191 ? 24.106 7.765 -27.109 1.00 53.12 191 ILE A O 1
ATOM 1443 N N . GLY A 1 192 ? 25.091 7.355 -25.142 1.00 44.19 192 GLY A N 1
ATOM 1444 C CA . GLY A 1 192 ? 26.211 8.270 -25.299 1.00 44.19 192 GLY A CA 1
ATOM 1445 C C . GLY A 1 192 ? 27.308 7.892 -24.318 1.00 44.19 192 GLY A C 1
ATOM 1446 O O . GLY A 1 192 ? 27.078 7.145 -23.367 1.00 44.19 192 GLY A O 1
ATOM 1447 N N . GLN A 1 193 ? 28.521 8.364 -24.573 1.00 41.53 193 GLN A N 1
ATOM 1448 C CA . GLN A 1 193 ? 29.670 7.984 -23.771 1.00 41.53 193 GLN A CA 1
ATOM 1449 C C . GLN A 1 193 ? 29.949 8.931 -22.616 1.00 41.53 193 GLN A C 1
ATOM 1451 O O . GLN A 1 193 ? 29.778 10.144 -22.710 1.00 41.53 193 GLN A O 1
ATOM 1456 N N . TRP A 1 194 ? 30.430 8.331 -21.530 1.00 41.22 194 TRP A N 1
ATOM 1457 C CA . TRP A 1 194 ? 30.994 9.024 -20.384 1.00 41.22 194 TRP A CA 1
ATOM 1458 C C . TRP A 1 194 ? 32.188 9.887 -20.813 1.00 41.22 194 TRP A C 1
ATOM 1460 O O . TRP A 1 194 ? 32.995 9.461 -21.631 1.00 41.22 194 TRP A O 1
ATOM 1470 N N . GLU A 1 195 ? 32.346 11.065 -20.213 1.00 49.31 195 GLU A N 1
ATOM 1471 C CA . GLU A 1 195 ? 33.434 12.020 -20.495 1.00 49.31 195 GLU A CA 1
ATOM 1472 C C . GLU A 1 195 ? 34.860 11.444 -20.353 1.00 49.31 195 GLU A C 1
ATOM 1474 O O . GLU A 1 195 ? 35.812 12.045 -20.843 1.00 49.31 195 GLU A O 1
ATOM 1479 N N . LYS A 1 196 ? 35.023 10.286 -19.691 1.00 46.56 196 LYS A N 1
ATOM 1480 C CA . LYS A 1 196 ? 36.308 9.575 -19.560 1.00 46.56 196 LYS A CA 1
ATOM 1481 C C . LYS A 1 196 ? 36.421 8.319 -20.428 1.00 46.56 196 LYS A C 1
ATOM 1483 O O . LYS A 1 196 ? 37.344 7.531 -20.226 1.00 46.56 196 LYS A O 1
ATOM 1488 N N . ALA A 1 197 ? 35.480 8.092 -21.340 1.00 52.56 197 ALA A N 1
ATOM 1489 C CA . ALA A 1 197 ? 35.570 6.989 -22.282 1.00 52.56 197 ALA A CA 1
ATOM 1490 C C . ALA A 1 197 ? 36.791 7.172 -23.193 1.00 52.56 197 ALA A C 1
ATOM 1492 O O . ALA A 1 197 ? 37.099 8.272 -23.655 1.00 52.56 197 ALA A O 1
ATOM 1493 N N . SER A 1 198 ? 37.510 6.081 -23.432 1.00 65.62 198 SER A N 1
ATOM 1494 C CA . SER A 1 198 ? 38.630 6.068 -24.365 1.00 65.62 198 SER A CA 1
ATOM 1495 C C . SER A 1 198 ? 38.116 6.297 -25.791 1.00 65.62 198 SER A C 1
ATOM 1497 O O . SER A 1 198 ? 37.056 5.773 -26.129 1.00 65.62 198 SER A O 1
ATOM 1499 N N . PRO A 1 199 ? 38.880 6.956 -26.684 1.00 64.69 199 PRO A N 1
ATOM 1500 C CA . PRO A 1 199 ? 38.542 7.082 -28.109 1.00 64.69 199 PRO A CA 1
ATOM 1501 C C . PRO A 1 199 ? 38.200 5.753 -28.815 1.00 64.69 199 PRO A C 1
ATOM 1503 O O . PRO A 1 199 ? 37.524 5.734 -29.841 1.00 64.69 199 PRO A O 1
ATOM 1506 N N . ASN A 1 200 ? 38.650 4.621 -28.268 1.00 68.19 200 ASN A N 1
ATOM 1507 C CA . ASN A 1 200 ? 38.369 3.291 -28.810 1.00 68.19 200 ASN A CA 1
ATOM 1508 C C . ASN A 1 200 ? 37.128 2.611 -28.214 1.00 68.19 200 ASN A C 1
ATOM 1510 O O . ASN A 1 200 ? 36.728 1.549 -28.704 1.00 68.19 200 ASN A O 1
ATOM 1514 N N . ASP A 1 201 ? 36.501 3.184 -27.192 1.00 56.66 201 ASP A N 1
ATOM 1515 C CA . ASP A 1 201 ? 35.307 2.609 -26.584 1.00 56.66 201 ASP A CA 1
ATOM 1516 C C . ASP A 1 201 ? 34.118 2.688 -27.552 1.00 56.66 201 ASP A C 1
ATOM 1518 O O . ASP A 1 201 ? 34.081 3.488 -28.489 1.00 56.66 201 ASP A O 1
ATOM 1522 N N . THR A 1 202 ? 33.122 1.829 -27.348 1.00 58.44 202 THR A N 1
ATOM 1523 C CA . THR A 1 202 ? 31.936 1.772 -28.212 1.00 58.44 202 THR A CA 1
ATOM 1524 C C . THR A 1 202 ? 30.835 2.679 -27.671 1.00 58.44 202 THR A C 1
ATOM 1526 O O . THR A 1 202 ? 30.466 2.556 -26.507 1.00 58.44 202 THR A O 1
ATOM 1529 N N . ALA A 1 203 ? 30.321 3.582 -28.506 1.00 60.09 203 ALA A N 1
ATOM 1530 C CA . ALA A 1 203 ? 29.200 4.467 -28.189 1.00 60.09 203 ALA A CA 1
ATOM 1531 C C . ALA A 1 203 ? 27.850 3.850 -28.601 1.00 60.09 203 ALA A C 1
ATOM 1533 O O . ALA A 1 203 ? 26.867 3.973 -27.878 1.00 60.09 203 ALA A O 1
ATOM 1534 N N . LEU A 1 204 ? 27.815 3.130 -29.729 1.00 69.25 204 LEU A N 1
ATOM 1535 C CA . LEU A 1 204 ? 26.652 2.372 -30.202 1.00 69.25 204 LEU A CA 1
ATOM 1536 C C . LEU A 1 204 ? 27.126 1.072 -30.856 1.00 69.25 204 LEU A C 1
ATOM 1538 O O . LEU A 1 204 ? 28.066 1.092 -31.642 1.00 69.25 204 LEU A O 1
ATOM 1542 N N . SER A 1 205 ? 26.476 -0.055 -30.564 1.00 63.84 205 SER A N 1
ATOM 1543 C CA . SER A 1 205 ? 26.751 -1.348 -31.204 1.00 63.84 205 SER A CA 1
ATOM 1544 C C . SER A 1 205 ? 25.444 -2.029 -31.568 1.00 63.84 205 SER A C 1
ATOM 1546 O O . SER A 1 205 ? 24.640 -2.348 -30.698 1.00 63.84 205 SER A O 1
ATOM 1548 N N . ILE A 1 206 ? 25.263 -2.300 -32.852 1.00 69.12 206 ILE A N 1
ATOM 1549 C CA . ILE A 1 206 ? 24.180 -3.113 -33.390 1.00 69.12 206 ILE A CA 1
ATOM 1550 C C . ILE A 1 206 ? 24.815 -4.431 -33.825 1.00 69.12 206 ILE A C 1
ATOM 1552 O O . ILE A 1 206 ? 25.751 -4.429 -34.623 1.00 69.12 206 ILE A O 1
ATOM 1556 N N . SER A 1 207 ? 24.346 -5.559 -33.295 1.00 60.16 207 SER A N 1
ATOM 1557 C CA . SER A 1 207 ? 24.898 -6.895 -33.579 1.00 60.16 207 SER A CA 1
ATOM 1558 C C . SER A 1 207 ? 23.805 -7.821 -34.103 1.00 60.16 207 SER A C 1
ATOM 1560 O O . SER A 1 207 ? 22.650 -7.710 -33.697 1.00 60.16 207 SER A O 1
ATOM 1562 N N . LYS A 1 208 ? 24.158 -8.748 -34.999 1.00 50.59 208 LYS A N 1
ATOM 1563 C CA . LYS A 1 208 ? 23.248 -9.824 -35.418 1.00 50.59 208 LYS A CA 1
ATOM 1564 C C . LYS A 1 208 ? 23.382 -10.996 -34.446 1.00 50.59 208 LYS A C 1
ATOM 1566 O O . LYS A 1 208 ? 24.234 -11.849 -34.656 1.00 50.59 208 LYS A O 1
ATOM 1571 N N . GLY A 1 209 ? 22.532 -11.051 -33.422 1.00 46.34 209 GLY A N 1
ATOM 1572 C CA . GLY A 1 209 ? 22.428 -12.212 -32.532 1.00 46.34 209 GLY A CA 1
ATOM 1573 C C . GLY A 1 209 ? 22.724 -11.923 -31.060 1.00 46.34 209 GLY A C 1
ATOM 1574 O O . GLY A 1 209 ? 22.579 -10.798 -30.587 1.00 46.34 209 GLY A O 1
ATOM 1575 N N . ARG A 1 210 ? 23.067 -12.985 -30.318 1.00 38.06 210 ARG A N 1
ATOM 1576 C CA . ARG A 1 210 ? 23.330 -12.944 -28.870 1.00 38.06 210 ARG A CA 1
ATOM 1577 C C . ARG A 1 210 ? 24.662 -12.246 -28.560 1.00 38.06 210 ARG A C 1
ATOM 1579 O O . ARG A 1 210 ? 25.523 -12.088 -29.423 1.00 38.06 210 ARG A O 1
ATOM 1586 N N . THR A 1 211 ? 24.844 -11.852 -27.304 1.00 38.38 211 THR A N 1
ATOM 1587 C CA . THR A 1 211 ? 26.114 -11.354 -26.753 1.00 38.38 211 THR A CA 1
ATOM 1588 C C . THR A 1 211 ? 27.285 -12.229 -27.224 1.00 38.38 211 THR A C 1
ATOM 1590 O O . THR A 1 211 ? 27.257 -13.423 -26.962 1.00 38.38 211 THR A O 1
ATOM 1593 N N . SER A 1 212 ? 28.277 -11.617 -27.898 1.00 45.78 212 SER A N 1
ATOM 1594 C CA . SER A 1 212 ? 29.480 -12.197 -28.554 1.00 45.78 212 SER A CA 1
ATOM 1595 C C . SER A 1 212 ? 29.476 -12.303 -30.088 1.00 45.78 212 SER A C 1
ATOM 1597 O O . SER A 1 212 ? 30.528 -12.593 -30.659 1.00 45.78 212 SER A O 1
ATOM 1599 N N . THR A 1 213 ? 28.366 -12.044 -30.788 1.00 50.50 213 THR A N 1
ATOM 1600 C CA . THR A 1 213 ? 28.405 -11.919 -32.263 1.00 50.50 213 THR A CA 1
ATOM 1601 C C . THR A 1 213 ? 29.038 -10.596 -32.718 1.00 50.50 213 THR A C 1
ATOM 1603 O O . THR A 1 213 ? 28.826 -9.578 -32.055 1.00 50.50 213 THR A O 1
ATOM 1606 N N . PRO A 1 214 ? 29.785 -10.570 -33.843 1.00 57.78 214 PRO A N 1
ATOM 1607 C CA . PRO A 1 214 ? 30.344 -9.337 -34.394 1.00 57.78 214 PRO A CA 1
ATOM 1608 C C . PRO A 1 214 ? 29.265 -8.270 -34.628 1.00 57.78 214 PRO A C 1
ATOM 1610 O O . PRO A 1 214 ? 28.177 -8.568 -35.133 1.00 57.78 214 PRO A O 1
ATOM 1613 N N . SER A 1 215 ? 29.577 -7.019 -34.279 1.00 60.69 215 SER A N 1
ATOM 1614 C CA . SER A 1 215 ? 28.712 -5.872 -34.564 1.00 60.69 215 SER A CA 1
ATOM 1615 C C . SER A 1 215 ? 28.529 -5.734 -36.080 1.00 60.69 215 SER A C 1
ATOM 1617 O O . SER A 1 215 ? 29.510 -5.691 -36.819 1.00 60.69 215 SER A O 1
ATOM 1619 N N . VAL A 1 216 ? 27.285 -5.635 -36.551 1.00 71.94 216 VAL A N 1
ATOM 1620 C CA . VAL A 1 216 ? 26.986 -5.275 -37.946 1.00 71.94 216 VAL A CA 1
ATOM 1621 C C . VAL A 1 216 ? 27.148 -3.780 -38.196 1.00 71.94 216 VAL A C 1
ATOM 1623 O O . VAL A 1 216 ? 27.450 -3.382 -39.319 1.00 71.94 216 VAL A O 1
ATOM 1626 N N . PHE A 1 217 ? 26.996 -2.972 -37.147 1.00 75.62 217 PHE A N 1
ATOM 1627 C CA . PHE A 1 217 ? 27.233 -1.536 -37.159 1.00 75.62 217 PHE A CA 1
ATOM 1628 C C . PHE A 1 217 ? 27.696 -1.082 -35.775 1.00 75.62 217 PHE A C 1
ATOM 1630 O O . PHE A 1 217 ? 27.117 -1.479 -34.763 1.00 75.62 217 PHE A O 1
ATOM 1637 N N . ARG A 1 218 ? 28.742 -0.266 -35.715 1.00 74.25 218 ARG A N 1
ATOM 1638 C CA . ARG A 1 218 ? 29.305 0.261 -34.477 1.00 74.25 218 ARG A CA 1
ATOM 1639 C C . ARG A 1 218 ? 29.709 1.719 -34.658 1.00 74.25 218 ARG A C 1
ATOM 1641 O O . ARG A 1 218 ? 30.387 2.055 -35.621 1.00 74.25 218 ARG A O 1
ATOM 1648 N N . VAL A 1 219 ? 29.338 2.555 -33.695 1.00 77.25 219 VAL A N 1
ATOM 1649 C CA . VAL A 1 219 ? 29.829 3.930 -33.546 1.00 77.25 219 VAL A CA 1
ATOM 1650 C C . VAL A 1 219 ? 30.807 3.936 -32.376 1.00 77.25 219 VAL A C 1
ATOM 1652 O O . VAL A 1 219 ? 30.473 3.462 -31.286 1.00 77.25 219 VAL A O 1
ATOM 1655 N N . ARG A 1 220 ? 32.021 4.431 -32.597 1.00 73.69 220 ARG A N 1
ATOM 1656 C CA . ARG A 1 220 ? 33.052 4.619 -31.570 1.00 73.69 220 ARG A CA 1
ATOM 1657 C C . ARG A 1 220 ? 32.870 5.945 -30.837 1.00 73.69 220 ARG A C 1
ATOM 1659 O O . ARG A 1 220 ? 32.199 6.853 -31.319 1.00 73.69 220 ARG A O 1
ATOM 1666 N N . ALA A 1 221 ? 33.524 6.036 -29.687 1.00 66.81 221 ALA A N 1
ATOM 1667 C CA . ALA A 1 221 ? 33.684 7.235 -28.874 1.00 66.81 221 ALA A CA 1
ATOM 1668 C C . ALA A 1 221 ? 34.061 8.493 -29.655 1.00 66.81 221 ALA A C 1
ATOM 1670 O O . ALA A 1 221 ? 33.517 9.573 -29.450 1.00 66.81 221 ALA A O 1
ATOM 1671 N N . ASP A 1 222 ? 35.020 8.319 -30.557 1.00 69.56 222 ASP A N 1
ATOM 1672 C CA . ASP A 1 222 ? 35.625 9.364 -31.370 1.00 69.56 222 ASP A CA 1
ATOM 1673 C C . ASP A 1 222 ? 34.817 9.675 -32.641 1.00 69.56 222 ASP A C 1
ATOM 1675 O O . ASP A 1 222 ? 35.275 10.427 -33.499 1.00 69.56 222 ASP A O 1
ATOM 1679 N N . GLY A 1 223 ? 33.623 9.090 -32.777 1.00 66.62 223 GLY A N 1
ATOM 1680 C CA . GLY A 1 223 ? 32.740 9.268 -33.925 1.00 66.62 223 GLY A CA 1
ATOM 1681 C C . GLY A 1 223 ? 33.042 8.353 -35.113 1.00 66.62 223 GLY A C 1
ATOM 1682 O O . GLY A 1 223 ? 32.320 8.416 -36.109 1.00 66.62 223 GLY A O 1
ATOM 1683 N N . ARG A 1 224 ? 34.056 7.473 -35.047 1.00 75.31 224 ARG A N 1
ATOM 1684 C CA . ARG A 1 224 ? 34.295 6.497 -36.123 1.00 75.31 224 ARG A CA 1
ATOM 1685 C C . ARG A 1 224 ? 33.133 5.518 -36.263 1.00 75.31 224 ARG A C 1
ATOM 1687 O O . ARG A 1 224 ? 32.579 5.036 -35.276 1.00 75.31 224 ARG A O 1
ATOM 1694 N N . LEU A 1 225 ? 32.825 5.176 -37.511 1.00 79.50 225 LEU A N 1
ATOM 1695 C CA . LEU A 1 225 ? 31.811 4.193 -37.878 1.00 79.50 225 LEU A CA 1
ATOM 1696 C C . LEU A 1 225 ? 32.488 2.918 -38.390 1.00 79.50 225 LEU A C 1
ATOM 1698 O O . LEU A 1 225 ? 33.282 2.966 -39.325 1.00 79.50 225 LEU A O 1
ATOM 1702 N N . GLU A 1 226 ? 32.156 1.775 -37.797 1.00 76.69 226 GLU A N 1
ATOM 1703 C CA . GLU A 1 226 ? 32.554 0.446 -38.264 1.00 76.69 226 GLU A CA 1
ATOM 1704 C C . GLU A 1 226 ? 31.296 -0.304 -38.705 1.00 76.69 226 GLU A C 1
ATOM 1706 O O . GLU A 1 226 ? 30.368 -0.488 -37.918 1.00 76.69 226 GLU A O 1
ATOM 1711 N N . ALA A 1 227 ? 31.247 -0.751 -39.955 1.00 81.31 227 ALA A N 1
ATOM 1712 C CA . ALA A 1 227 ? 30.134 -1.535 -40.477 1.00 81.31 227 ALA A CA 1
ATOM 1713 C C . ALA A 1 227 ? 30.657 -2.821 -41.115 1.00 81.31 227 ALA A C 1
ATOM 1715 O O . ALA A 1 227 ? 31.671 -2.811 -41.809 1.00 81.31 227 ALA A O 1
ATOM 1716 N N . ALA A 1 228 ? 29.949 -3.929 -40.895 1.00 73.62 228 ALA A N 1
ATOM 1717 C CA . ALA A 1 228 ? 30.281 -5.210 -41.522 1.00 73.62 228 ALA A CA 1
ATOM 1718 C C . ALA A 1 228 ? 29.872 -5.267 -43.008 1.00 73.62 228 ALA A C 1
ATOM 1720 O O . ALA A 1 228 ? 30.295 -6.165 -43.731 1.00 73.62 228 ALA A O 1
ATOM 1721 N N . GLY A 1 229 ? 29.023 -4.336 -43.454 1.00 74.19 229 GLY A N 1
ATOM 1722 C CA . GLY A 1 229 ? 28.534 -4.234 -44.827 1.00 74.19 229 GLY A CA 1
ATOM 1723 C C . GLY A 1 229 ? 28.706 -2.831 -45.404 1.00 74.19 229 GLY A C 1
ATOM 1724 O O . GLY A 1 229 ? 29.204 -1.924 -44.737 1.00 74.19 229 GLY A O 1
ATOM 1725 N N . ALA A 1 230 ? 28.277 -2.655 -46.655 1.00 70.56 230 ALA A N 1
ATOM 1726 C CA . ALA A 1 230 ? 28.323 -1.362 -47.327 1.00 70.56 230 ALA A CA 1
ATOM 1727 C C . ALA A 1 230 ? 27.481 -0.317 -46.576 1.00 70.56 230 ALA A C 1
ATOM 1729 O O . ALA A 1 230 ? 26.317 -0.556 -46.252 1.00 70.56 230 ALA A O 1
ATOM 1730 N N . VAL A 1 231 ? 28.068 0.855 -46.336 1.00 67.12 231 VAL A N 1
ATOM 1731 C CA . VAL A 1 231 ? 27.369 2.023 -45.793 1.00 67.12 231 VAL A CA 1
ATOM 1732 C C . VAL A 1 231 ? 26.938 2.891 -46.970 1.00 67.12 231 VAL A C 1
ATOM 1734 O O . VAL A 1 231 ? 27.781 3.416 -47.693 1.00 67.12 231 VAL A O 1
ATOM 1737 N N . SER A 1 232 ? 25.628 3.033 -47.178 1.00 61.38 232 SER A N 1
ATOM 1738 C CA . SER A 1 232 ? 25.087 4.008 -48.128 1.00 61.38 232 SER A CA 1
ATOM 1739 C C . SER A 1 232 ? 24.789 5.301 -47.381 1.00 61.38 232 SER A C 1
ATOM 1741 O O . SER A 1 232 ? 23.997 5.309 -46.441 1.00 61.38 232 SER A O 1
ATOM 1743 N N . ALA A 1 233 ? 25.448 6.385 -47.776 1.00 63.09 233 ALA A N 1
ATOM 1744 C CA . ALA A 1 233 ? 25.268 7.695 -47.171 1.00 63.09 233 ALA A CA 1
ATOM 1745 C C . ALA A 1 233 ? 24.895 8.695 -48.279 1.00 63.09 233 ALA A C 1
ATOM 1747 O O . ALA A 1 233 ? 25.778 9.190 -48.978 1.00 63.09 233 ALA A O 1
ATOM 1748 N N . PRO A 1 234 ? 23.595 8.983 -48.477 1.00 48.56 234 PRO A N 1
ATOM 1749 C CA . PRO A 1 234 ? 23.105 9.701 -49.657 1.00 48.56 234 PRO A CA 1
ATOM 1750 C C . PRO A 1 234 ? 23.514 11.184 -49.730 1.00 48.56 234 PRO A C 1
ATOM 1752 O O . PRO A 1 234 ? 23.304 11.807 -50.764 1.00 48.56 234 PRO A O 1
ATOM 1755 N N . ASN A 1 235 ? 24.109 11.740 -48.666 1.00 51.56 235 ASN A N 1
ATOM 1756 C CA . ASN A 1 235 ? 24.459 13.162 -48.539 1.00 51.56 235 ASN A CA 1
ATOM 1757 C C . ASN A 1 235 ? 25.917 13.431 -48.134 1.00 51.56 235 ASN A C 1
ATOM 1759 O O . ASN A 1 235 ? 26.260 14.566 -47.802 1.00 51.56 235 ASN A O 1
ATOM 1763 N N . ILE A 1 236 ? 26.806 12.434 -48.178 1.00 54.59 236 ILE A N 1
ATOM 1764 C CA . ILE A 1 236 ? 28.226 12.776 -48.332 1.00 54.59 236 ILE A CA 1
ATOM 1765 C C . ILE A 1 236 ? 28.274 13.337 -49.750 1.00 54.59 236 ILE A C 1
ATOM 1767 O O . ILE A 1 236 ? 27.849 12.631 -50.659 1.00 54.59 236 ILE A O 1
ATOM 1771 N N . GLY A 1 237 ? 28.596 14.626 -49.916 1.00 56.53 237 GLY A N 1
ATOM 1772 C CA . GLY A 1 237 ? 28.489 15.340 -51.199 1.00 56.53 237 GLY A CA 1
ATOM 1773 C C . GLY A 1 237 ? 29.104 14.566 -52.372 1.00 56.53 237 GLY A C 1
ATOM 1774 O O . GLY A 1 237 ? 29.747 13.552 -52.160 1.00 56.53 237 GLY A O 1
ATOM 1775 N N . THR A 1 238 ? 28.938 15.048 -53.608 1.00 58.66 238 THR A N 1
ATOM 1776 C CA . THR A 1 238 ? 29.191 14.354 -54.900 1.00 58.66 238 THR A CA 1
ATOM 1777 C C . THR A 1 238 ? 30.552 13.654 -55.134 1.00 58.66 238 THR A C 1
ATOM 1779 O O . THR A 1 238 ? 30.834 13.278 -56.268 1.00 58.66 238 THR A O 1
ATOM 1782 N N . ALA A 1 239 ? 31.403 13.511 -54.124 1.00 67.38 239 ALA A N 1
ATOM 1783 C CA . ALA A 1 239 ? 32.559 12.640 -54.045 1.00 67.38 239 ALA A CA 1
ATOM 1784 C C . ALA A 1 239 ? 32.255 11.227 -54.557 1.00 67.38 239 ALA A C 1
ATOM 1786 O O . ALA A 1 239 ? 31.492 10.456 -53.973 1.00 67.38 239 ALA A O 1
ATOM 1787 N N . ARG A 1 240 ? 32.892 10.882 -55.670 1.00 75.69 240 ARG A N 1
ATOM 1788 C CA . ARG A 1 240 ? 32.891 9.544 -56.256 1.00 75.69 240 ARG A CA 1
ATOM 1789 C C . ARG A 1 240 ? 34.177 8.831 -55.849 1.00 75.69 240 ARG A C 1
ATOM 1791 O O . ARG A 1 240 ? 35.241 9.446 -55.816 1.00 75.69 240 ARG A O 1
ATOM 1798 N N . LEU A 1 241 ? 34.086 7.533 -55.566 1.00 78.50 241 LEU A N 1
ATOM 1799 C CA . LEU A 1 241 ? 35.248 6.679 -55.323 1.00 78.50 241 LEU A CA 1
ATOM 1800 C C . LEU A 1 241 ? 35.589 5.906 -56.603 1.00 78.50 241 LEU A C 1
ATOM 1802 O O . LEU A 1 241 ? 34.757 5.160 -57.116 1.00 78.50 241 LEU A O 1
ATOM 1806 N N . PHE A 1 242 ? 36.813 6.067 -57.099 1.00 80.88 242 PHE A N 1
ATOM 1807 C CA . PHE A 1 242 ? 37.356 5.335 -58.244 1.00 80.88 242 PHE A CA 1
ATOM 1808 C C . PHE A 1 242 ? 38.511 4.433 -57.800 1.00 80.88 242 PHE A C 1
ATOM 1810 O O . PHE A 1 242 ? 39.309 4.813 -56.943 1.00 80.88 242 PHE A O 1
ATOM 1817 N N . SER A 1 243 ? 38.656 3.266 -58.427 1.00 84.75 243 SER A N 1
ATOM 1818 C CA . SER A 1 243 ? 39.838 2.409 -58.266 1.00 84.75 243 SER A CA 1
ATOM 1819 C C . SER A 1 243 ? 40.296 1.898 -59.631 1.00 84.75 243 SER A C 1
ATOM 1821 O O . SER A 1 243 ? 39.459 1.532 -60.456 1.00 84.75 243 SER A O 1
ATOM 1823 N N . GLY A 1 244 ? 41.603 1.946 -59.903 1.00 87.56 244 GLY A N 1
ATOM 1824 C CA . GLY A 1 244 ? 42.163 1.511 -61.187 1.00 87.56 244 GLY A CA 1
ATOM 1825 C C . GLY A 1 244 ? 43.620 1.937 -61.402 1.00 87.56 244 GLY A C 1
ATOM 1826 O O . GLY A 1 244 ? 44.066 2.889 -60.759 1.00 87.56 244 GLY A O 1
ATOM 1827 N N . PRO A 1 245 ? 44.356 1.292 -62.330 1.00 84.62 245 PRO A N 1
ATOM 1828 C CA . PRO A 1 245 ? 45.744 1.653 -62.643 1.00 84.62 245 PRO A CA 1
ATOM 1829 C C . PRO A 1 245 ? 45.866 2.998 -63.376 1.00 84.62 245 PRO A C 1
ATOM 1831 O O . PRO A 1 245 ? 46.932 3.614 -63.370 1.00 84.62 245 PRO A O 1
ATOM 1834 N N . VAL A 1 246 ? 44.771 3.468 -63.982 1.00 89.06 246 VAL A N 1
ATOM 1835 C CA . VAL A 1 246 ? 44.679 4.725 -64.731 1.00 89.06 246 VAL A CA 1
ATOM 1836 C C . VAL A 1 246 ? 43.705 5.667 -64.027 1.00 89.06 246 VAL A C 1
ATOM 1838 O O . VAL A 1 246 ? 42.661 5.232 -63.535 1.00 89.06 246 VAL A O 1
ATOM 1841 N N . ALA A 1 247 ? 44.050 6.954 -63.986 1.00 86.75 247 ALA A N 1
ATOM 1842 C CA . ALA A 1 247 ? 43.212 7.984 -63.388 1.00 86.75 247 ALA A CA 1
ATOM 1843 C C . ALA A 1 247 ? 41.863 8.119 -64.125 1.00 86.75 247 ALA A C 1
ATOM 1845 O O . ALA A 1 247 ? 41.816 7.973 -65.351 1.00 86.75 247 ALA A O 1
ATOM 1846 N N . PRO A 1 248 ? 40.761 8.426 -63.415 1.00 86.75 248 PRO A N 1
ATOM 1847 C CA . PRO A 1 248 ? 39.473 8.691 -64.048 1.00 86.75 248 PRO A CA 1
ATOM 1848 C C . PRO A 1 248 ? 39.571 9.902 -64.985 1.00 86.75 248 PRO A C 1
ATOM 1850 O O . PRO A 1 248 ? 40.221 10.895 -64.671 1.00 86.75 248 PRO A O 1
ATOM 1853 N N . THR A 1 249 ? 38.889 9.847 -66.130 1.00 91.06 249 THR A N 1
ATOM 1854 C CA . THR A 1 249 ? 39.010 10.856 -67.200 1.00 91.06 249 THR A CA 1
ATOM 1855 C C . THR A 1 249 ? 38.371 12.211 -66.880 1.00 91.06 249 THR A C 1
ATOM 1857 O O . THR A 1 249 ? 38.639 13.172 -67.588 1.00 91.06 249 THR A O 1
ATOM 1860 N N . ASN A 1 250 ? 37.552 12.312 -65.826 1.00 88.38 250 ASN A N 1
ATOM 1861 C CA . ASN A 1 250 ? 36.875 13.546 -65.398 1.00 88.38 250 ASN A CA 1
ATOM 1862 C C . ASN A 1 250 ? 36.734 13.614 -63.857 1.00 88.38 250 ASN A C 1
ATOM 1864 O O . ASN A 1 250 ? 35.614 13.445 -63.345 1.00 88.38 250 ASN A O 1
ATOM 1868 N N . PRO A 1 251 ? 37.827 13.819 -63.094 1.00 85.00 251 PRO A N 1
ATOM 1869 C CA . PRO A 1 251 ? 37.755 13.946 -61.641 1.00 85.00 251 PRO A CA 1
ATOM 1870 C C . PRO A 1 251 ? 37.087 15.271 -61.241 1.00 85.00 251 PRO A C 1
ATOM 1872 O O . PRO A 1 251 ? 37.298 16.311 -61.864 1.00 85.00 251 PRO A O 1
ATOM 1875 N N . LYS A 1 252 ? 36.263 15.238 -60.196 1.00 83.56 252 LYS A N 1
ATOM 1876 C CA . LYS A 1 252 ? 35.654 16.404 -59.544 1.00 83.56 252 LYS A CA 1
ATOM 1877 C C . LYS A 1 252 ? 36.318 16.627 -58.189 1.00 83.56 252 LYS A C 1
ATOM 1879 O O . LYS A 1 252 ? 36.803 15.686 -57.567 1.00 83.56 252 LYS A O 1
ATOM 1884 N N . VAL A 1 253 ? 36.316 17.872 -57.714 1.00 75.94 253 VAL A N 1
ATOM 1885 C CA . VAL A 1 253 ? 36.768 18.195 -56.352 1.00 75.94 253 VAL A CA 1
ATOM 1886 C C . VAL A 1 253 ? 35.947 17.375 -55.353 1.00 75.94 253 VAL A C 1
ATOM 1888 O O . VAL A 1 253 ? 34.719 17.434 -55.368 1.00 75.94 253 VAL A O 1
ATOM 1891 N N . GLY A 1 254 ? 36.636 16.594 -54.521 1.00 75.06 254 GLY A N 1
ATOM 1892 C CA . GLY A 1 254 ? 36.035 15.651 -53.574 1.00 75.06 254 GLY A CA 1
ATOM 1893 C C . GLY A 1 254 ? 36.038 14.191 -54.035 1.00 75.06 254 GLY A C 1
ATOM 1894 O O . GLY A 1 254 ? 35.826 13.317 -53.202 1.00 75.06 254 GLY A O 1
ATOM 1895 N N . ASP A 1 255 ? 36.314 13.896 -55.309 1.00 82.50 255 ASP A N 1
ATOM 1896 C CA . ASP A 1 255 ? 36.507 12.512 -55.746 1.00 82.50 255 ASP A CA 1
ATOM 1897 C C . ASP A 1 255 ? 37.764 11.908 -55.109 1.00 82.50 255 ASP A C 1
ATOM 1899 O O . ASP A 1 255 ? 38.806 12.558 -54.994 1.00 82.50 255 ASP A O 1
ATOM 1903 N N . VAL A 1 256 ? 37.674 10.633 -54.747 1.00 81.44 256 VAL A N 1
ATOM 1904 C CA . VAL A 1 256 ? 38.793 9.848 -54.229 1.00 81.44 256 VAL A CA 1
ATOM 1905 C C . VAL A 1 256 ? 39.165 8.820 -55.290 1.00 81.44 256 VAL A C 1
ATOM 1907 O O . VAL A 1 256 ? 38.322 8.035 -55.720 1.00 81.44 256 VAL A O 1
ATOM 1910 N N . TRP A 1 257 ? 40.423 8.809 -55.725 1.00 86.19 257 TRP A N 1
ATOM 1911 C CA . TRP A 1 257 ? 40.952 7.786 -56.625 1.00 86.19 257 TRP A CA 1
ATOM 1912 C C . TRP A 1 257 ? 42.051 6.995 -55.924 1.00 86.19 257 TRP A C 1
ATOM 1914 O O . TRP A 1 257 ? 43.017 7.568 -55.426 1.00 86.19 257 TRP A O 1
ATOM 1924 N N . VAL A 1 258 ? 41.895 5.674 -55.894 1.00 87.25 258 VAL A N 1
ATOM 1925 C CA . VAL A 1 258 ? 42.901 4.747 -55.375 1.00 87.25 258 VAL A CA 1
ATOM 1926 C C . VAL A 1 258 ? 43.599 4.088 -56.561 1.00 87.25 258 VAL A C 1
ATOM 1928 O O . VAL A 1 258 ? 43.031 3.212 -57.221 1.00 87.25 258 VAL A O 1
ATOM 1931 N N . GLN A 1 259 ? 44.829 4.525 -56.841 1.00 88.31 259 GLN A N 1
ATOM 1932 C CA . GLN A 1 259 ? 45.682 3.893 -57.842 1.00 88.31 259 GLN A CA 1
ATOM 1933 C C . GLN A 1 259 ? 46.308 2.629 -57.259 1.00 88.31 259 GLN A C 1
ATOM 1935 O O . GLN A 1 259 ? 46.962 2.677 -56.219 1.00 88.31 259 GLN A O 1
ATOM 1940 N N . TYR A 1 260 ? 46.153 1.509 -57.954 1.00 83.94 260 TYR A N 1
ATOM 1941 C CA . TYR A 1 260 ? 46.945 0.313 -57.699 1.00 83.94 260 TYR A CA 1
ATOM 1942 C C . TYR A 1 260 ? 47.814 0.024 -58.918 1.00 83.94 260 TYR A C 1
ATOM 1944 O O . TYR A 1 260 ? 47.391 0.205 -60.061 1.00 83.94 260 TYR A O 1
ATOM 1952 N N . VAL A 1 261 ? 49.050 -0.387 -58.659 1.00 74.94 261 VAL A N 1
ATOM 1953 C CA . VAL A 1 261 ? 49.974 -0.843 -59.697 1.00 74.94 261 VAL A CA 1
ATOM 1954 C C . VAL A 1 261 ? 49.581 -2.284 -60.016 1.00 74.94 261 VAL A C 1
ATOM 1956 O O . VAL A 1 261 ? 49.501 -3.101 -59.098 1.00 74.94 261 VAL A O 1
ATOM 1959 N N . ALA A 1 262 ? 49.239 -2.554 -61.276 1.00 63.12 262 ALA A N 1
ATOM 1960 C CA . ALA A 1 262 ? 49.066 -3.920 -61.767 1.00 63.12 262 ALA A CA 1
ATOM 1961 C C . ALA A 1 262 ? 50.424 -4.625 -61.863 1.00 63.12 262 ALA A C 1
ATOM 1963 O O . ALA A 1 262 ? 51.405 -3.935 -62.226 1.00 63.12 262 ALA A O 1
#

Secondary structure (DSSP, 8-state):
--SPPEE--STT-B-B-TTS-B-TT-EEEEESSSSTTPPB---EEETTS-EESSEEB-TTSBBPPEE--TT--SEEEEESSS-EEEEE-TTHHHHHHHHHHSS-TTSHHHHHHHHHHTTSPPTT------TT--S----PPP--S--TTTTEEEEEEEEEE-TTSPEEEEEEE-SSS------SS------S--TT--TTSEEEEEESSSTTSPEEEEEETTS-EEESS----TTS-S--EEESSS--SS--TT-EEE----

Sequence (262 aa):
MADRNLFGGTPADVAENEAGVRVAGGVGLVWEGPEDTAEQVTDLVDVSGTPITQLVADERGVLAPFWGPPDGREALWVDFGVGRMKLTSCTIGERLKAHLEQFDPHSSKQYTDEQLTGYIPRRGARINTPAGEKWVAFQVPDLVDDRGDEGLVLALETAGSTPSGARLFTRLYNTGALHVEPNGAHVPLAIGQWEKASPNDTALSISKGRTSTPSVFRVRADGRLEAAGAVSAPNIGTARLFSGPVAPTNPKVGDVWVQYVA

pLDDT: mean 72.9, std 18.07, range [35.75, 96.75]

Organism: NCBI:txid2763006